Protein AF-A0A965VLR4-F1 (afdb_monomer)

Foldseek 3Di:
DDDDDDDDDDDPDDDDDDDDDDDDDDDDCDDPSQWKFFQALVPGTDDIDGLQQFAKKWFQDPPDALAQAGAIAGSCQHQNKWKWWLPAFCVVPVVPDAPVSCPPGRPPVRTQQFDLFDRRTHSQQSQFDPVDSQGRNQFGQDPVQRKTAGTTWMWIDGHDPDIKIKRFGIFDRDDSQQTWTWMWIAGNVRPDTDIDIGGCDDPPDHVSQPRIWGADNVVRDTDDRDDGLVRGFKMFHWGWDFDQDPNDTDTHIATWMFTRQQKWKFKDAQLDDDDPVPTDTGSGRQPRPRVCWDDPPDDDIDGGRMWIWMARNVVRDTDIDHDDDDPD

Mean predicted aligned error: 6.79 Å

Radius of gyration: 24.46 Å; Cα contacts (8 Å, |Δi|>4): 710; chains: 1; bounding box: 106×42×58 Å

Structure (mmCIF, N/CA/C/O backbone):
data_AF-A0A965VLR4-F1
#
_entry.id   AF-A0A965VLR4-F1
#
loop_
_atom_site.group_PDB
_atom_site.id
_atom_site.type_symbol
_atom_site.label_atom_id
_atom_site.label_alt_id
_atom_site.label_comp_id
_atom_site.label_asym_id
_atom_site.label_entity_id
_atom_site.label_seq_id
_atom_site.pdbx_PDB_ins_code
_atom_site.Cartn_x
_atom_site.Cartn_y
_atom_site.Cartn_z
_atom_site.occupancy
_atom_site.B_iso_or_equiv
_atom_site.auth_seq_id
_atom_site.auth_comp_id
_atom_site.auth_asym_id
_atom_site.auth_atom_id
_atom_site.pdbx_PDB_model_num
ATOM 1 N N . MET A 1 1 ? 81.748 -20.459 -23.896 1.00 38.41 1 MET A N 1
ATOM 2 C CA . MET A 1 1 ? 80.557 -19.625 -23.605 1.00 38.41 1 MET A CA 1
ATOM 3 C C . MET A 1 1 ? 79.511 -19.860 -24.693 1.00 38.41 1 MET A C 1
ATOM 5 O O . MET A 1 1 ? 79.745 -19.456 -25.822 1.00 38.41 1 MET A O 1
ATOM 9 N N . LYS A 1 2 ? 78.402 -20.560 -24.408 1.00 37.78 2 LYS A N 1
ATOM 10 C CA . LYS A 1 2 ? 77.289 -20.748 -25.363 1.00 37.78 2 LYS A CA 1
ATOM 11 C C . LYS A 1 2 ? 76.089 -19.930 -24.876 1.00 37.78 2 LYS A C 1
ATOM 13 O O . LYS A 1 2 ? 75.589 -20.178 -23.782 1.00 37.78 2 LYS A O 1
ATOM 18 N N . LYS A 1 3 ? 75.697 -18.911 -25.650 1.00 39.59 3 LYS A N 1
ATOM 19 C CA . LYS A 1 3 ? 74.584 -17.997 -25.346 1.00 39.59 3 LYS A CA 1
ATOM 20 C C . LYS A 1 3 ? 73.254 -18.751 -25.481 1.00 39.59 3 LYS A C 1
ATOM 22 O O . LYS A 1 3 ? 73.011 -19.372 -26.510 1.00 39.59 3 LYS A O 1
ATOM 27 N N . ARG A 1 4 ? 72.417 -18.708 -24.441 1.00 43.00 4 ARG A N 1
ATOM 28 C CA . ARG A 1 4 ? 71.034 -19.207 -24.467 1.00 43.00 4 ARG A CA 1
ATOM 29 C C . ARG A 1 4 ? 70.137 -18.106 -25.039 1.00 43.00 4 ARG A C 1
ATOM 31 O O . ARG A 1 4 ? 70.125 -17.011 -24.484 1.00 43.00 4 ARG A O 1
ATOM 38 N N . LEU A 1 5 ? 69.414 -18.381 -26.126 1.00 43.22 5 LEU A N 1
ATOM 39 C CA . LEU A 1 5 ? 68.279 -17.551 -26.537 1.00 43.22 5 LEU A CA 1
ATOM 40 C C . LEU A 1 5 ? 67.070 -17.930 -25.672 1.00 43.22 5 LEU A C 1
ATOM 42 O O . LEU A 1 5 ? 66.681 -19.094 -25.629 1.00 43.22 5 LEU A O 1
ATOM 46 N N . LEU A 1 6 ? 66.504 -16.944 -24.979 1.00 41.28 6 LEU A N 1
ATOM 47 C CA . LEU A 1 6 ? 65.202 -17.027 -24.322 1.00 41.28 6 LEU A CA 1
ATOM 48 C C . LEU A 1 6 ? 64.140 -16.556 -25.319 1.00 41.28 6 LEU A C 1
ATOM 50 O O . LEU A 1 6 ? 64.141 -15.395 -25.722 1.00 41.28 6 LEU A O 1
ATOM 54 N N . SER A 1 7 ? 63.247 -17.456 -25.718 1.00 48.38 7 SER A N 1
ATOM 55 C CA . SER A 1 7 ? 62.041 -17.128 -26.478 1.00 48.38 7 SER A CA 1
ATOM 56 C C . SER A 1 7 ? 60.946 -16.706 -25.498 1.00 48.38 7 SER A C 1
ATOM 58 O O . SER A 1 7 ? 60.530 -17.501 -24.658 1.00 48.38 7 SER A O 1
ATOM 60 N N . ILE A 1 8 ? 60.492 -15.455 -25.582 1.00 51.12 8 ILE A N 1
ATOM 61 C CA . ILE A 1 8 ? 59.330 -14.960 -24.833 1.00 51.12 8 ILE A CA 1
ATOM 62 C C . ILE A 1 8 ? 58.078 -15.366 -25.615 1.00 51.12 8 ILE A C 1
ATOM 64 O O . ILE A 1 8 ? 57.837 -14.862 -26.709 1.00 51.12 8 ILE A O 1
ATOM 68 N N . LEU A 1 9 ? 57.302 -16.298 -25.061 1.00 46.41 9 LEU A N 1
ATOM 69 C CA . LEU A 1 9 ? 55.973 -16.653 -25.548 1.00 46.41 9 LEU A CA 1
ATOM 70 C C . LEU A 1 9 ? 54.965 -15.680 -24.919 1.00 46.41 9 LEU A C 1
ATOM 72 O O . LEU A 1 9 ? 54.618 -15.805 -23.746 1.00 46.41 9 LEU A O 1
ATOM 76 N N . SER A 1 10 ? 54.535 -14.673 -25.674 1.00 53.66 10 SER A N 1
ATOM 77 C CA . SER A 1 10 ? 53.462 -13.761 -25.278 1.00 53.66 10 SER A CA 1
ATOM 78 C C . SER A 1 10 ? 52.116 -14.487 -25.345 1.00 53.66 10 SER A C 1
ATOM 80 O O . SER A 1 10 ? 51.582 -14.749 -26.421 1.00 53.66 10 SER A O 1
ATOM 82 N N . LEU A 1 11 ? 51.563 -14.829 -24.179 1.00 47.72 11 LEU A N 1
ATOM 83 C CA . LEU A 1 11 ? 50.225 -15.399 -24.048 1.00 47.72 11 LEU A CA 1
ATOM 84 C C . LEU A 1 11 ? 49.182 -14.280 -24.239 1.00 47.72 11 LEU A C 1
ATOM 86 O O . LEU A 1 11 ? 48.958 -13.465 -23.345 1.00 47.72 11 LEU A O 1
ATOM 90 N N . LEU A 1 12 ? 48.559 -14.221 -25.417 1.00 52.81 12 LEU A N 1
ATOM 91 C CA . LEU A 1 12 ? 47.376 -13.395 -25.672 1.00 52.81 12 LEU A CA 1
ATOM 92 C C . LEU A 1 12 ? 46.177 -14.017 -24.943 1.00 52.81 12 LEU A C 1
ATOM 94 O O . LEU A 1 12 ? 45.569 -14.970 -25.424 1.00 52.81 12 LEU A O 1
ATOM 98 N N . VAL A 1 13 ? 45.845 -13.488 -23.766 1.00 54.03 13 VAL A N 1
ATOM 99 C CA . VAL A 1 13 ? 44.588 -13.803 -23.077 1.00 54.03 13 VAL A CA 1
ATOM 100 C C . VAL A 1 13 ? 43.483 -12.984 -23.743 1.00 54.03 13 VAL A C 1
ATOM 102 O O . VAL A 1 13 ? 43.325 -11.796 -23.469 1.00 54.03 13 VAL A O 1
ATOM 105 N N . SER A 1 14 ? 42.729 -13.602 -24.650 1.00 48.19 14 SER A N 1
ATOM 106 C CA . SER A 1 14 ? 41.501 -13.022 -25.190 1.00 48.19 14 SER A CA 1
ATOM 107 C C . SER A 1 14 ? 40.444 -12.983 -24.086 1.00 48.19 14 SER A C 1
ATOM 109 O O . SER A 1 14 ? 39.935 -14.026 -23.673 1.00 48.19 14 SER A O 1
ATOM 111 N N . GLN A 1 15 ? 40.121 -11.792 -23.584 1.00 47.72 15 GLN A N 1
ATOM 112 C CA . GLN A 1 15 ? 38.964 -11.622 -22.712 1.00 47.72 15 GLN A CA 1
ATOM 113 C C . GLN A 1 15 ? 37.693 -11.790 -23.545 1.00 47.72 15 GLN A C 1
ATOM 115 O O . GLN A 1 15 ? 37.425 -10.999 -24.446 1.00 47.72 15 GLN A O 1
ATOM 120 N N . PHE A 1 16 ? 36.921 -12.835 -23.259 1.00 49.44 16 PHE A N 1
ATOM 121 C CA . PHE A 1 16 ? 35.578 -12.983 -23.803 1.00 49.44 16 PHE A CA 1
ATOM 122 C C . PHE A 1 16 ? 34.655 -12.009 -23.068 1.00 49.44 16 PHE A C 1
ATOM 124 O O . PHE A 1 16 ? 34.349 -12.197 -21.891 1.00 49.44 16 PHE A O 1
ATOM 131 N N . THR A 1 17 ? 34.217 -10.954 -23.749 1.00 45.69 17 THR A N 1
ATOM 132 C CA . THR A 1 17 ? 33.104 -10.124 -23.293 1.00 45.69 17 THR A CA 1
ATOM 133 C C . THR A 1 17 ? 31.803 -10.852 -23.626 1.00 45.69 17 THR A C 1
ATOM 135 O O . THR A 1 17 ? 31.395 -10.930 -24.783 1.00 45.69 17 THR A O 1
ATOM 138 N N . PHE A 1 18 ? 31.132 -11.416 -22.621 1.00 49.56 18 PHE A N 1
ATOM 139 C CA . PHE A 1 18 ? 29.746 -11.846 -22.797 1.00 49.56 18 PHE A CA 1
ATOM 140 C C . PHE A 1 18 ? 28.884 -10.592 -22.955 1.00 49.56 18 PHE A C 1
ATOM 142 O O . PHE A 1 18 ? 28.670 -9.854 -21.994 1.00 49.56 18 PHE A O 1
ATOM 149 N N . ALA A 1 19 ? 28.415 -10.322 -24.172 1.00 55.44 19 ALA A N 1
ATOM 150 C CA . ALA A 1 19 ? 27.357 -9.345 -24.374 1.00 55.44 19 ALA A CA 1
ATOM 151 C C . ALA A 1 19 ? 26.101 -9.854 -23.650 1.00 55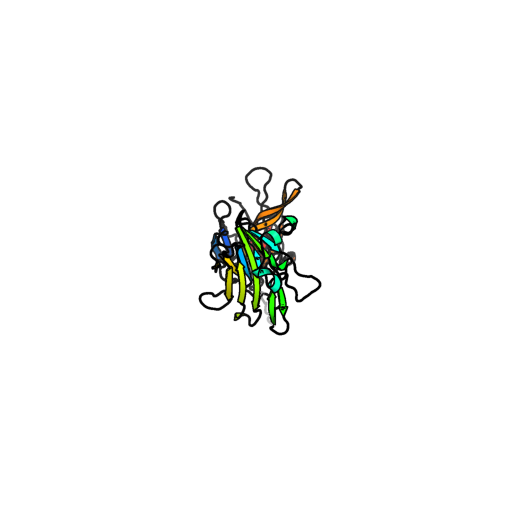.44 19 ALA A C 1
ATOM 153 O O . ALA A 1 19 ? 25.605 -10.941 -23.955 1.00 55.44 19 ALA A O 1
ATOM 154 N N . GLN A 1 20 ? 25.600 -9.099 -22.669 1.00 67.44 20 GLN A N 1
ATOM 155 C CA . GLN A 1 20 ? 24.301 -9.398 -22.068 1.00 67.44 20 GLN A CA 1
ATOM 156 C C . GLN A 1 20 ? 23.238 -9.298 -23.165 1.00 67.44 20 GLN A C 1
ATOM 158 O O . GLN A 1 20 ? 23.096 -8.265 -23.817 1.00 67.44 20 GLN A O 1
ATOM 163 N N . THR A 1 21 ? 22.546 -10.407 -23.414 1.00 81.38 21 THR A N 1
ATOM 164 C CA . THR A 1 21 ? 21.487 -10.478 -24.422 1.00 81.38 21 THR A CA 1
ATOM 165 C C . THR A 1 21 ? 20.174 -10.064 -23.773 1.00 81.38 21 THR A C 1
ATOM 167 O O . THR A 1 21 ? 19.852 -10.539 -22.685 1.00 81.38 21 THR A O 1
ATOM 170 N N . TRP A 1 22 ? 19.421 -9.184 -24.432 1.00 88.12 22 TRP A N 1
ATOM 171 C CA . TRP A 1 22 ? 18.079 -8.823 -23.987 1.00 88.12 22 TRP A CA 1
ATOM 172 C C . TRP A 1 22 ? 17.165 -10.048 -24.010 1.00 88.12 22 TRP A C 1
ATOM 174 O O . TRP A 1 22 ? 17.095 -10.761 -25.012 1.00 88.12 22 TRP A O 1
ATOM 184 N N . VAL A 1 23 ? 16.449 -10.267 -22.910 1.00 91.69 23 VAL A N 1
ATOM 185 C CA . VAL A 1 23 ? 15.390 -11.272 -22.818 1.00 91.69 23 VAL A CA 1
ATOM 186 C C . VAL A 1 23 ? 14.059 -10.544 -22.951 1.00 91.69 23 VAL A C 1
ATOM 188 O O . VAL A 1 23 ? 13.774 -9.625 -22.185 1.00 91.69 23 VAL A O 1
ATOM 191 N N . TYR A 1 24 ? 13.263 -10.928 -23.946 1.00 93.69 24 TYR A N 1
ATOM 192 C CA . TYR A 1 24 ? 11.918 -10.390 -24.122 1.00 93.69 24 TYR A CA 1
ATOM 193 C C . TYR A 1 24 ? 10.947 -11.084 -23.170 1.00 93.69 24 TYR A C 1
ATOM 195 O O . TYR A 1 24 ? 10.912 -12.311 -23.112 1.00 93.69 24 TYR A O 1
ATOM 203 N N . ASP A 1 25 ? 10.130 -10.290 -22.483 1.00 95.69 25 ASP A N 1
ATOM 204 C CA . ASP A 1 25 ? 9.051 -10.766 -21.620 1.00 95.69 25 ASP A CA 1
ATOM 205 C C . ASP A 1 25 ? 7.837 -9.822 -21.706 1.00 95.69 25 ASP A C 1
ATOM 207 O O . ASP A 1 25 ? 7.912 -8.730 -22.281 1.00 95.69 25 ASP A O 1
ATOM 211 N N . SER A 1 26 ? 6.700 -10.243 -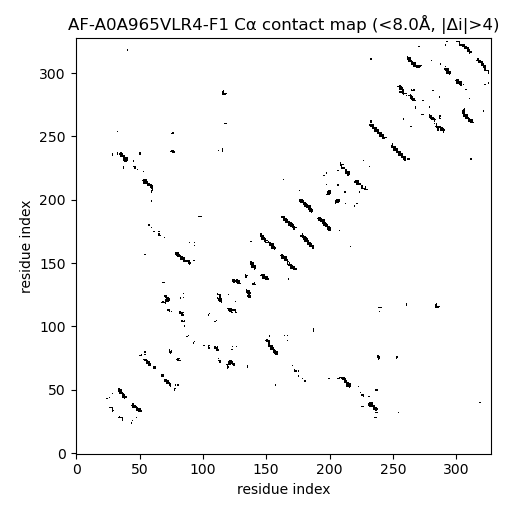21.154 1.00 95.25 26 SER A N 1
ATOM 212 C CA . SER A 1 26 ? 5.462 -9.473 -21.106 1.00 95.25 26 SER A CA 1
ATOM 213 C C . SER A 1 26 ? 4.752 -9.631 -19.764 1.00 95.25 26 SER A C 1
ATOM 215 O O . SER A 1 26 ? 4.640 -10.727 -19.221 1.00 95.25 26 SER A O 1
ATOM 217 N N . VAL A 1 27 ? 4.201 -8.529 -19.252 1.00 97.31 27 VAL A N 1
ATOM 218 C CA . VAL A 1 27 ? 3.406 -8.517 -18.020 1.00 97.31 27 VAL A CA 1
ATOM 219 C C . VAL A 1 27 ? 1.978 -8.103 -18.346 1.00 97.31 27 VAL A C 1
ATOM 221 O O . VAL A 1 27 ? 1.743 -7.013 -18.866 1.00 97.31 27 VAL A O 1
ATOM 224 N N . SER A 1 28 ? 1.011 -8.959 -18.011 1.00 96.94 28 SER A N 1
ATOM 225 C CA . SER A 1 28 ? -0.416 -8.673 -18.184 1.00 96.94 28 SER A CA 1
ATOM 226 C C . SER A 1 28 ? -1.093 -8.431 -16.838 1.00 96.94 28 SER A C 1
ATOM 228 O O . SER A 1 28 ? -1.166 -9.325 -15.998 1.00 96.94 28 SER A O 1
ATOM 230 N N . THR A 1 29 ? -1.637 -7.227 -16.649 1.00 97.00 29 THR A N 1
ATOM 231 C CA . THR A 1 29 ? -2.468 -6.873 -15.478 1.00 97.00 29 THR A CA 1
ATOM 232 C C . THR A 1 29 ? -3.956 -7.179 -15.705 1.00 97.00 29 THR A C 1
ATOM 234 O O . THR A 1 29 ? -4.784 -6.968 -14.817 1.00 97.00 29 THR A O 1
ATOM 237 N N . GLY A 1 30 ? -4.308 -7.744 -16.864 1.00 96.50 30 GLY A N 1
ATOM 238 C CA . GLY A 1 30 ? -5.685 -8.013 -17.274 1.00 96.50 30 GLY A CA 1
ATOM 239 C C . GLY A 1 30 ? -6.458 -6.754 -17.678 1.00 96.50 30 GLY A C 1
ATOM 240 O O . GLY A 1 30 ? -6.012 -5.626 -17.473 1.00 96.50 30 GLY A O 1
ATOM 241 N N . THR A 1 31 ? -7.645 -6.956 -18.251 1.00 93.19 31 THR A N 1
ATOM 242 C CA . THR A 1 31 ? -8.515 -5.876 -18.736 1.00 93.19 31 THR A CA 1
ATOM 243 C C . THR A 1 31 ? -8.761 -4.822 -17.659 1.00 93.19 31 THR A C 1
ATOM 245 O O . THR A 1 31 ? -9.073 -5.155 -16.515 1.00 93.19 31 THR A O 1
ATOM 248 N N . SER A 1 32 ? -8.625 -3.545 -18.030 1.00 91.62 32 SER A N 1
ATOM 249 C CA . SER A 1 32 ? -8.805 -2.402 -17.121 1.00 91.62 32 SER A CA 1
ATOM 250 C C . SER A 1 32 ? -7.880 -2.424 -15.894 1.00 91.62 32 SER A C 1
ATOM 252 O O . SER A 1 32 ? -8.209 -1.832 -14.860 1.00 91.62 32 SER A O 1
ATOM 254 N N . TYR A 1 33 ? -6.723 -3.087 -16.012 1.00 95.62 33 TYR A N 1
ATOM 255 C CA . TYR A 1 33 ? -5.738 -3.264 -14.944 1.00 95.62 33 TYR A CA 1
ATOM 256 C C . TYR A 1 33 ? -6.357 -3.923 -13.702 1.00 95.62 33 TYR A C 1
ATOM 258 O O . TYR A 1 33 ? -6.252 -3.396 -12.596 1.00 95.62 33 TYR A O 1
ATOM 266 N N . ALA A 1 34 ? -7.076 -5.036 -13.877 1.00 96.94 34 ALA A N 1
ATOM 267 C CA . ALA A 1 34 ? -7.818 -5.705 -12.801 1.00 96.94 34 ALA A CA 1
ATOM 268 C C . ALA A 1 34 ? -6.936 -6.450 -11.777 1.00 96.94 34 ALA A C 1
ATOM 270 O O . ALA A 1 34 ? -7.427 -6.876 -10.728 1.00 96.94 34 ALA A O 1
ATOM 271 N N . ASN A 1 35 ? -5.644 -6.626 -12.062 1.00 98.19 35 ASN A N 1
ATOM 272 C CA . ASN A 1 35 ? -4.734 -7.408 -11.235 1.00 98.19 35 ASN A CA 1
ATOM 273 C C . ASN A 1 35 ? -3.476 -6.635 -10.855 1.00 98.19 35 ASN A C 1
ATOM 275 O O . ASN A 1 35 ? -2.967 -5.820 -11.622 1.00 98.19 35 ASN A O 1
ATOM 279 N N . ASP A 1 36 ? -2.955 -6.982 -9.685 1.00 98.44 36 ASP A N 1
ATOM 280 C CA . ASP A 1 36 ? -1.588 -6.700 -9.282 1.00 98.44 36 ASP A CA 1
ATOM 281 C C . ASP A 1 36 ? -0.697 -7.858 -9.740 1.00 98.44 36 ASP A C 1
ATOM 283 O O . ASP A 1 36 ? -1.057 -9.029 -9.559 1.00 98.44 36 ASP A O 1
ATOM 287 N N . VAL A 1 37 ? 0.455 -7.539 -10.332 1.00 98.62 37 VAL A N 1
ATOM 288 C CA . VAL A 1 37 ? 1.433 -8.536 -10.786 1.00 98.62 37 VAL A CA 1
ATOM 289 C C . VAL A 1 37 ? 2.782 -8.276 -10.133 1.00 98.62 37 VAL A C 1
ATOM 291 O O . VAL A 1 37 ? 3.402 -7.236 -10.352 1.00 98.62 37 VAL A O 1
ATOM 294 N N . TYR A 1 38 ? 3.232 -9.238 -9.337 1.00 98.69 38 TYR A N 1
ATOM 295 C CA . TYR A 1 38 ? 4.558 -9.261 -8.734 1.00 98.69 38 TYR A CA 1
ATOM 296 C C . TYR A 1 38 ? 5.542 -9.866 -9.734 1.00 98.69 38 TYR A C 1
ATOM 298 O O . TYR A 1 38 ? 5.275 -10.926 -10.303 1.00 98.69 38 TYR A O 1
ATOM 306 N N . TYR A 1 39 ? 6.665 -9.192 -9.948 1.00 98.44 39 TYR A N 1
ATOM 307 C CA . TYR A 1 39 ? 7.653 -9.532 -10.963 1.00 98.44 39 TYR A CA 1
ATOM 308 C C . TYR A 1 39 ? 9.050 -9.597 -10.347 1.00 98.44 39 TYR A C 1
ATOM 310 O O . TYR A 1 39 ? 9.436 -8.722 -9.570 1.00 98.44 39 TYR A O 1
ATOM 318 N N . SER A 1 40 ? 9.809 -10.630 -10.694 1.00 97.31 40 SER A N 1
ATOM 319 C CA . SER A 1 40 ? 11.216 -10.813 -10.345 1.00 97.31 40 SER A CA 1
ATOM 320 C C . SER A 1 40 ? 12.071 -10.593 -11.584 1.00 97.31 40 SER A C 1
ATOM 322 O O . SER A 1 40 ? 11.766 -11.138 -12.642 1.00 97.31 40 SER A O 1
ATOM 324 N N . MET A 1 41 ? 13.168 -9.850 -11.447 1.00 95.44 41 MET A N 1
ATOM 325 C CA . MET A 1 41 ? 14.095 -9.636 -12.564 1.00 95.44 41 MET A CA 1
ATOM 326 C C . MET A 1 41 ? 14.752 -10.938 -13.040 1.00 95.44 41 MET A C 1
ATOM 328 O O . MET A 1 41 ? 15.112 -11.037 -14.209 1.00 95.44 41 MET A O 1
ATOM 332 N N . ASP A 1 42 ? 14.840 -11.941 -12.163 1.00 93.25 42 ASP A N 1
ATOM 333 C CA . ASP A 1 42 ? 15.434 -13.243 -12.469 1.00 93.25 42 ASP A CA 1
ATOM 334 C C . ASP A 1 42 ? 14.405 -14.269 -12.982 1.00 93.25 42 ASP A C 1
ATOM 336 O O . ASP A 1 42 ? 14.758 -15.163 -13.747 1.00 93.25 42 ASP A O 1
ATOM 340 N N . ASN A 1 43 ? 13.138 -14.171 -12.551 1.00 94.81 43 ASN A N 1
ATOM 341 C CA . ASN A 1 43 ? 12.134 -15.233 -12.748 1.00 94.81 43 ASN A CA 1
ATOM 342 C C . ASN A 1 43 ? 10.865 -14.792 -13.501 1.00 94.81 43 ASN A C 1
ATOM 344 O O . ASN A 1 43 ? 9.944 -15.595 -13.651 1.00 94.81 43 ASN A O 1
ATOM 348 N N . GLY A 1 44 ? 10.776 -13.536 -13.941 1.00 96.56 44 GLY A N 1
ATOM 349 C CA . GLY A 1 44 ? 9.574 -12.998 -14.577 1.00 96.56 44 GLY A CA 1
ATOM 350 C C . GLY A 1 44 ? 8.417 -12.798 -13.588 1.00 96.56 44 GLY A C 1
ATOM 351 O O . GLY A 1 44 ? 8.623 -12.516 -12.404 1.00 96.56 44 GLY A O 1
ATOM 352 N N . ALA A 1 45 ? 7.173 -12.934 -14.053 1.00 97.62 45 ALA A N 1
ATOM 353 C CA . ALA A 1 45 ? 5.986 -12.798 -13.205 1.00 97.62 45 ALA A CA 1
ATOM 354 C C . ALA A 1 45 ? 5.884 -13.940 -12.170 1.00 97.62 45 ALA A C 1
ATOM 356 O O . ALA A 1 45 ? 5.725 -15.105 -12.525 1.00 97.62 45 ALA A O 1
ATOM 357 N N . THR A 1 46 ? 5.920 -13.607 -10.877 1.00 97.50 46 THR A N 1
ATOM 358 C CA . THR A 1 46 ? 5.930 -14.595 -9.782 1.00 97.50 46 THR A CA 1
ATOM 359 C C . THR A 1 46 ? 4.574 -14.792 -9.116 1.00 97.50 46 THR A C 1
ATOM 361 O O . THR A 1 46 ? 4.306 -15.866 -8.574 1.00 97.50 46 THR A O 1
ATOM 364 N N . LYS A 1 47 ? 3.693 -13.785 -9.153 1.00 98.00 47 LYS A N 1
ATOM 365 C CA . LYS A 1 47 ? 2.308 -13.901 -8.673 1.00 98.00 47 LYS A CA 1
ATOM 366 C C . LYS A 1 47 ? 1.410 -12.853 -9.324 1.00 98.00 47 LYS A C 1
ATOM 368 O O . LYS A 1 47 ? 1.763 -11.679 -9.363 1.00 98.00 47 LYS A O 1
ATOM 373 N N . THR A 1 48 ? 0.213 -13.267 -9.726 1.00 98.25 48 THR A N 1
ATOM 374 C CA . THR A 1 48 ? -0.867 -12.381 -10.180 1.00 98.25 48 THR A CA 1
ATOM 375 C C . THR A 1 48 ? -2.062 -12.535 -9.250 1.00 98.25 48 THR A C 1
ATOM 377 O O . THR A 1 48 ? -2.451 -13.653 -8.914 1.00 98.25 48 THR A O 1
ATOM 380 N N . VAL A 1 49 ? -2.648 -11.422 -8.811 1.00 97.94 49 VAL A N 1
ATOM 381 C CA . VAL A 1 49 ? -3.795 -11.427 -7.895 1.00 97.94 49 VAL A CA 1
ATOM 382 C C . VAL A 1 49 ? -4.722 -10.248 -8.178 1.00 97.94 49 VAL A C 1
ATOM 384 O O . VAL A 1 49 ? -4.258 -9.145 -8.451 1.00 97.94 49 VAL A O 1
ATOM 387 N N . ALA A 1 50 ? -6.037 -10.458 -8.083 1.00 97.75 50 ALA A N 1
ATOM 388 C CA . ALA A 1 50 ? -7.027 -9.398 -8.281 1.00 97.75 50 ALA A CA 1
ATOM 389 C C . ALA A 1 50 ? -6.765 -8.213 -7.341 1.00 97.75 50 ALA A C 1
ATOM 391 O O . ALA A 1 50 ? -6.647 -8.405 -6.131 1.00 97.75 50 ALA A O 1
ATOM 392 N N . ASN A 1 51 ? -6.701 -6.985 -7.853 1.00 96.88 51 ASN A N 1
ATOM 393 C CA . ASN A 1 51 ? -6.325 -5.810 -7.054 1.00 96.88 51 ASN A CA 1
ATOM 394 C C . ASN A 1 51 ? -7.480 -5.198 -6.246 1.00 96.88 51 ASN A C 1
ATOM 396 O O . ASN A 1 51 ? -7.260 -4.321 -5.414 1.00 96.88 51 ASN A O 1
ATOM 400 N N . ASN A 1 52 ? -8.705 -5.689 -6.438 1.00 96.56 52 ASN A N 1
ATOM 401 C CA . ASN A 1 52 ? -9.929 -5.181 -5.812 1.00 96.56 52 ASN A CA 1
ATOM 402 C C . ASN A 1 52 ? -10.389 -5.971 -4.576 1.00 96.56 52 ASN A C 1
ATOM 404 O O . ASN A 1 52 ? -11.431 -5.657 -4.005 1.00 96.56 52 ASN A O 1
ATOM 408 N N . ASN A 1 53 ? -9.648 -7.000 -4.155 1.00 96.50 53 ASN A N 1
ATOM 409 C CA . ASN A 1 53 ? -10.068 -7.869 -3.052 1.00 96.50 53 ASN A CA 1
ATOM 410 C C . ASN A 1 53 ? -9.613 -7.380 -1.657 1.00 96.50 53 ASN A C 1
ATOM 412 O O . ASN A 1 53 ? -9.86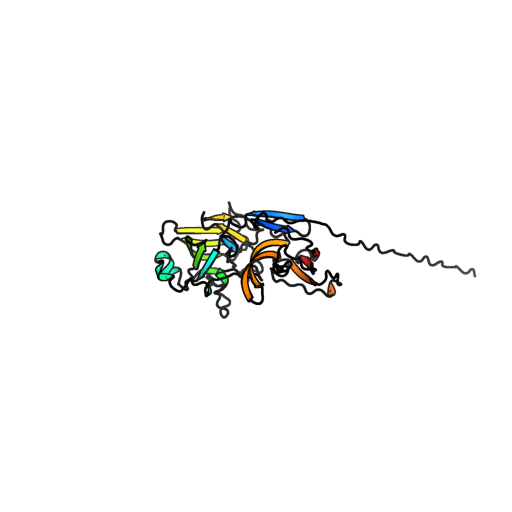4 -8.067 -0.670 1.00 96.50 53 ASN A O 1
ATOM 416 N N . TRP A 1 54 ? -8.981 -6.204 -1.556 1.00 97.75 54 TRP A N 1
ATOM 417 C CA . TRP A 1 54 ? -8.476 -5.615 -0.310 1.00 97.75 54 TRP A CA 1
ATOM 418 C C . TRP A 1 54 ? -8.757 -4.113 -0.239 1.00 97.75 54 TRP A C 1
ATOM 420 O O . TRP A 1 54 ? -8.911 -3.449 -1.266 1.00 97.75 54 TRP A O 1
ATOM 430 N N . HIS A 1 55 ? -8.782 -3.574 0.982 1.00 98.31 55 HIS A N 1
ATOM 431 C CA . HIS A 1 55 ? -9.037 -2.150 1.225 1.00 98.31 55 HIS A CA 1
ATOM 432 C C . HIS A 1 55 ? -7.933 -1.482 2.040 1.00 98.31 55 HIS A C 1
ATOM 434 O O . HIS A 1 55 ? -7.535 -0.364 1.720 1.00 98.31 55 HIS A O 1
ATOM 440 N N . ILE A 1 56 ? -7.436 -2.163 3.075 1.00 98.38 56 ILE A N 1
ATOM 441 C CA . ILE A 1 56 ? -6.340 -1.686 3.923 1.00 98.38 56 ILE A CA 1
ATOM 442 C C . ILE A 1 56 ? -5.302 -2.792 4.108 1.00 98.38 56 ILE A C 1
ATOM 444 O O . ILE A 1 56 ? -5.655 -3.972 4.068 1.00 98.38 56 ILE A O 1
ATOM 448 N N . ALA A 1 57 ? -4.036 -2.429 4.292 1.00 98.19 57 ALA A N 1
ATOM 449 C CA . ALA A 1 57 ? -2.953 -3.384 4.515 1.00 98.19 57 ALA A CA 1
ATOM 450 C C . ALA A 1 57 ? -2.048 -2.926 5.656 1.00 98.19 57 ALA A C 1
ATOM 452 O O . ALA A 1 57 ? -1.742 -1.743 5.770 1.00 98.19 57 ALA A O 1
ATOM 453 N N . PHE A 1 58 ? -1.623 -3.867 6.488 1.00 97.44 58 PHE A N 1
ATOM 454 C CA . PHE A 1 58 ? -0.856 -3.640 7.704 1.00 97.44 58 PHE A CA 1
ATOM 455 C C . PHE A 1 58 ? 0.552 -4.176 7.530 1.00 97.44 58 PHE A C 1
ATOM 457 O O . PHE A 1 58 ? 0.732 -5.327 7.127 1.00 97.44 58 PHE A O 1
ATOM 464 N N . GLN A 1 59 ? 1.544 -3.344 7.824 1.00 94.56 59 GLN A N 1
ATOM 465 C CA . GLN A 1 59 ? 2.941 -3.727 7.706 1.00 94.56 59 GLN A CA 1
ATOM 466 C C . GLN A 1 59 ? 3.255 -4.907 8.628 1.00 94.56 59 GLN A C 1
ATOM 468 O O . GLN A 1 59 ? 2.983 -4.882 9.828 1.00 94.56 59 GLN A O 1
ATOM 473 N N . MET A 1 60 ? 3.839 -5.945 8.043 1.00 93.00 60 MET A N 1
ATOM 474 C CA . MET A 1 60 ? 4.289 -7.142 8.739 1.00 93.00 60 MET A CA 1
ATOM 475 C C . MET A 1 60 ? 5.801 -7.188 8.822 1.00 93.00 60 MET A C 1
ATOM 477 O O . MET A 1 60 ? 6.318 -7.653 9.832 1.00 93.00 60 MET A O 1
ATOM 481 N N . ALA A 1 61 ? 6.517 -6.728 7.794 1.00 83.88 61 ALA A N 1
ATOM 482 C CA . ALA A 1 61 ? 7.972 -6.727 7.803 1.00 83.88 61 ALA A CA 1
ATOM 483 C C . ALA A 1 61 ? 8.519 -5.580 8.676 1.00 83.88 61 ALA A C 1
ATOM 485 O O . ALA A 1 61 ? 8.320 -4.410 8.331 1.00 83.88 61 ALA A O 1
ATOM 486 N N . PRO A 1 62 ? 9.275 -5.885 9.748 1.00 67.81 62 PRO A N 1
ATOM 487 C CA . PRO A 1 62 ? 10.016 -4.880 10.495 1.00 67.81 62 PRO A CA 1
ATOM 488 C C . PRO A 1 62 ? 11.231 -4.464 9.662 1.00 67.81 62 PRO A C 1
ATOM 490 O O . PRO A 1 62 ? 12.339 -4.965 9.838 1.00 67.81 62 PRO A O 1
ATOM 493 N N . GLN A 1 63 ? 11.033 -3.609 8.665 1.00 57.31 63 GLN A N 1
ATOM 494 C CA . GLN A 1 63 ? 12.157 -3.021 7.950 1.00 57.31 63 GLN A CA 1
ATOM 495 C C . GLN A 1 63 ? 12.736 -1.923 8.830 1.00 57.31 63 GLN A C 1
ATOM 497 O O . GLN A 1 63 ? 12.138 -0.867 8.931 1.00 57.31 63 GLN A O 1
ATOM 502 N N . PHE A 1 64 ? 13.893 -2.184 9.448 1.00 51.31 64 PHE A N 1
ATOM 503 C CA . PHE A 1 64 ? 14.650 -1.299 10.355 1.00 51.31 64 PHE A CA 1
ATOM 504 C C . PHE A 1 64 ? 14.132 -1.232 11.804 1.00 51.31 64 PHE A C 1
ATOM 506 O O . PHE A 1 64 ? 13.711 -0.189 12.296 1.00 51.31 64 PHE A O 1
ATOM 513 N N . GLY A 1 65 ? 14.235 -2.358 12.517 1.00 42.38 65 GLY A N 1
ATOM 514 C CA . GLY A 1 65 ? 14.029 -2.412 13.966 1.00 42.38 65 GLY A CA 1
ATOM 515 C C . GLY A 1 65 ? 12.589 -2.111 14.410 1.00 42.38 65 GLY A C 1
ATOM 516 O O . GLY A 1 65 ? 11.715 -1.848 13.587 1.00 42.38 65 GLY A O 1
ATOM 517 N N . PRO A 1 66 ? 12.311 -2.149 15.720 1.00 37.78 66 PRO A N 1
ATOM 518 C CA . PRO A 1 66 ? 10.977 -1.892 16.269 1.00 37.78 66 PRO A CA 1
ATOM 519 C C . PRO A 1 66 ? 10.518 -0.416 16.166 1.00 37.78 66 PRO A C 1
ATOM 521 O O . PRO A 1 66 ? 9.589 -0.022 16.865 1.00 37.78 66 PRO A O 1
ATOM 524 N N . SER A 1 67 ? 11.156 0.426 15.333 1.00 46.47 67 SER A N 1
ATOM 525 C CA . SER A 1 67 ? 11.032 1.895 15.428 1.00 46.47 67 SER A CA 1
ATOM 526 C C . SER A 1 67 ? 11.025 2.693 14.115 1.00 46.47 67 SER A C 1
ATOM 528 O O . SER A 1 67 ? 11.002 3.919 14.177 1.00 46.47 67 SER A O 1
ATOM 530 N N . SER A 1 68 ? 11.072 2.090 12.927 1.00 62.50 68 SER A N 1
ATOM 531 C CA . SER A 1 68 ? 11.168 2.895 11.691 1.00 62.50 68 SER A CA 1
ATOM 532 C C . SER A 1 68 ? 9.815 3.229 11.056 1.00 62.50 68 SER A C 1
ATOM 534 O O . SER A 1 68 ? 9.660 4.302 10.474 1.00 62.50 68 SER A O 1
ATOM 536 N N . SER A 1 69 ? 8.836 2.321 11.135 1.00 77.94 69 SER A N 1
ATOM 537 C CA . SER A 1 69 ? 7.498 2.504 10.569 1.00 77.94 69 SER A CA 1
ATOM 538 C C . SER A 1 69 ? 6.511 1.451 11.074 1.00 77.94 69 SER A C 1
ATOM 540 O O . SER A 1 69 ? 6.859 0.296 11.300 1.00 77.94 69 SER A O 1
ATOM 542 N N . ALA A 1 70 ? 5.265 1.880 11.249 1.00 90.56 70 ALA A N 1
ATOM 543 C CA . ALA A 1 70 ? 4.109 1.028 11.498 1.00 90.56 70 ALA A CA 1
ATOM 544 C C . ALA A 1 70 ? 3.054 1.425 10.457 1.00 90.56 70 ALA A C 1
ATOM 546 O O . ALA A 1 70 ? 2.090 2.144 10.751 1.00 90.56 70 ALA A O 1
ATOM 547 N N . SER A 1 71 ? 3.345 1.081 9.200 1.00 94.12 71 SER A N 1
ATOM 548 C CA . SER A 1 71 ? 2.627 1.571 8.027 1.00 94.12 71 SER A CA 1
ATOM 549 C C . SER A 1 71 ? 1.283 0.871 7.843 1.00 94.12 71 SER A C 1
ATOM 551 O O . SER A 1 71 ? 1.188 -0.354 7.963 1.00 94.12 71 SER A O 1
ATOM 553 N N . ILE A 1 72 ? 0.246 1.653 7.524 1.00 97.69 72 ILE A N 1
ATOM 554 C CA . ILE A 1 72 ? -1.074 1.130 7.147 1.00 97.69 72 ILE A CA 1
ATOM 555 C C . ILE A 1 72 ? -1.486 1.725 5.804 1.00 97.69 72 ILE A C 1
ATOM 557 O O . ILE A 1 72 ? -1.868 2.898 5.704 1.00 97.69 72 ILE A O 1
ATOM 561 N N . LEU A 1 73 ? -1.397 0.905 4.763 1.00 97.31 73 LEU A N 1
ATOM 562 C CA . LEU A 1 73 ? -1.744 1.283 3.399 1.00 97.31 73 LEU A CA 1
ATOM 563 C C . LEU A 1 73 ? -3.258 1.245 3.200 1.00 97.31 73 LEU A C 1
ATOM 565 O O . LEU A 1 73 ? -3.965 0.479 3.856 1.00 97.31 73 LEU A O 1
ATOM 569 N N . ALA A 1 74 ? -3.738 2.031 2.242 1.00 97.94 74 ALA A N 1
ATOM 570 C CA . ALA A 1 74 ? -5.104 1.961 1.751 1.00 97.94 74 ALA A CA 1
ATOM 571 C C . ALA A 1 74 ? -5.104 1.860 0.226 1.00 97.94 74 ALA A C 1
ATOM 573 O O . ALA A 1 74 ? -4.282 2.477 -0.456 1.00 97.94 74 ALA A O 1
ATOM 574 N N . ASN A 1 75 ? -6.036 1.078 -0.305 1.00 97.06 75 ASN A N 1
ATOM 575 C CA . ASN A 1 75 ? -6.159 0.811 -1.730 1.00 97.06 75 ASN A CA 1
ATOM 576 C C . ASN A 1 75 ? -6.860 1.971 -2.457 1.00 97.06 75 ASN A C 1
ATOM 578 O O . ASN A 1 75 ? -7.976 1.834 -2.937 1.00 97.06 75 ASN A O 1
ATOM 582 N N . HIS A 1 76 ? -6.252 3.156 -2.484 1.00 95.62 76 HIS A N 1
ATOM 583 C CA . HIS A 1 76 ? -6.933 4.370 -2.952 1.00 95.62 76 HIS A CA 1
ATOM 584 C C . HIS A 1 76 ? -7.396 4.310 -4.415 1.00 95.62 76 HIS A C 1
ATOM 586 O O . HIS A 1 76 ? -8.429 4.882 -4.765 1.00 95.62 76 HIS A O 1
ATOM 592 N N . ALA A 1 77 ? -6.620 3.648 -5.277 1.00 94.38 77 ALA A N 1
ATOM 593 C CA . ALA A 1 77 ? -6.855 3.643 -6.720 1.00 94.38 77 ALA A CA 1
ATOM 594 C C . ALA A 1 77 ? -7.889 2.606 -7.182 1.00 94.38 77 ALA A C 1
ATOM 596 O O . ALA A 1 77 ? -8.387 2.701 -8.306 1.00 94.38 77 ALA A O 1
ATOM 597 N N . VAL A 1 78 ? -8.218 1.634 -6.329 1.00 90.69 78 VAL A N 1
ATOM 598 C CA . VAL A 1 78 ? -9.155 0.547 -6.620 1.00 90.69 78 VAL A CA 1
ATOM 599 C C . VAL A 1 78 ? -10.300 0.617 -5.603 1.00 90.69 78 VAL A C 1
ATOM 601 O O . VAL A 1 78 ? -10.083 0.897 -4.434 1.00 90.69 78 VAL A O 1
ATOM 604 N N . ASN A 1 79 ? -11.550 0.423 -6.029 1.00 85.62 79 ASN A N 1
ATOM 605 C CA . ASN A 1 79 ? -12.757 0.543 -5.182 1.00 85.62 79 ASN A CA 1
ATOM 606 C C . ASN A 1 79 ? -13.009 1.926 -4.535 1.00 85.62 79 ASN A C 1
ATOM 608 O O . ASN A 1 79 ? -13.893 2.043 -3.684 1.00 85.62 79 ASN A O 1
ATOM 612 N N . ASN A 1 80 ? -12.280 2.973 -4.943 1.00 91.25 80 ASN A N 1
ATOM 613 C CA . ASN A 1 80 ? -12.410 4.329 -4.396 1.00 91.25 80 ASN A CA 1
ATOM 614 C C . ASN A 1 80 ? -12.293 4.353 -2.858 1.00 91.25 80 ASN A C 1
ATOM 616 O O . ASN A 1 80 ? -13.159 4.892 -2.167 1.00 91.25 80 ASN A O 1
ATOM 620 N N . VAL A 1 81 ? -11.255 3.709 -2.310 1.00 97.06 81 VAL A N 1
ATOM 621 C CA . VAL A 1 81 ? -11.020 3.716 -0.861 1.00 97.06 81 VAL A CA 1
ATOM 622 C C . VAL A 1 81 ? -10.502 5.087 -0.428 1.00 97.06 81 VAL A C 1
ATOM 624 O O . VAL A 1 81 ? -9.431 5.524 -0.850 1.00 97.06 81 VAL A O 1
ATOM 627 N N . GLN A 1 82 ? -11.233 5.750 0.463 1.00 97.38 82 GLN A N 1
ATOM 628 C CA . GLN A 1 82 ? -10.849 7.045 1.025 1.00 97.38 82 GLN A CA 1
ATOM 629 C C . GLN A 1 82 ? -10.707 6.937 2.538 1.00 97.38 82 GLN A C 1
ATOM 631 O O . GLN A 1 82 ? -11.575 6.377 3.208 1.00 97.38 82 GLN A O 1
ATOM 636 N N . VAL A 1 83 ? -9.627 7.492 3.084 1.00 98.19 83 VAL A N 1
ATOM 637 C CA . VAL A 1 83 ? -9.325 7.448 4.519 1.00 98.19 83 VAL A CA 1
ATOM 638 C C . VAL A 1 83 ? -9.345 8.863 5.072 1.00 98.19 83 VAL A C 1
ATOM 640 O O . VAL A 1 83 ? -8.717 9.756 4.516 1.00 98.19 83 VAL A O 1
ATOM 643 N N . PHE A 1 84 ? -10.037 9.063 6.188 1.00 98.06 84 PHE A N 1
ATOM 644 C CA . PHE A 1 84 ? -10.107 10.345 6.884 1.00 98.06 84 PHE A CA 1
ATOM 645 C C . PHE A 1 84 ? -9.816 10.140 8.365 1.00 98.06 84 PHE A C 1
ATOM 647 O O . PHE A 1 84 ? -10.339 9.203 8.969 1.00 98.06 84 PHE A O 1
ATOM 654 N N . SER A 1 85 ? -9.036 11.032 8.972 1.00 97.06 85 SER A N 1
ATOM 655 C CA . SER A 1 85 ? -9.003 11.141 10.432 1.00 97.06 85 SER A CA 1
ATOM 656 C C . SER A 1 85 ? -10.164 12.001 10.889 1.00 97.06 85 SER A C 1
ATOM 658 O O . SER A 1 85 ? -10.444 13.055 10.315 1.00 97.06 85 SER A O 1
ATOM 660 N N . LEU A 1 86 ? -10.830 11.567 11.953 1.00 96.75 86 LEU A N 1
ATOM 661 C CA . LEU A 1 86 ? -11.870 12.363 12.587 1.00 96.75 86 LEU A CA 1
ATOM 662 C C . LEU A 1 86 ? -11.306 13.309 13.652 1.00 96.75 86 LEU A C 1
ATOM 664 O O . LEU A 1 86 ? -12.058 14.126 14.175 1.00 96.75 86 LEU A O 1
ATOM 668 N N . ASN A 1 87 ? -10.005 13.226 13.963 1.00 93.25 87 ASN A N 1
ATOM 669 C CA . ASN A 1 87 ? -9.352 13.992 15.032 1.00 93.25 87 ASN A CA 1
ATOM 670 C C . ASN A 1 87 ? -10.124 13.890 16.359 1.00 93.25 87 ASN A C 1
ATOM 672 O O . ASN A 1 87 ? -10.340 14.875 17.063 1.00 93.25 87 ASN A O 1
ATOM 676 N N . LEU A 1 88 ? -10.591 12.678 16.663 1.00 95.06 88 LEU A N 1
ATOM 677 C CA . LEU A 1 88 ? -11.314 12.338 17.882 1.00 95.06 88 LEU 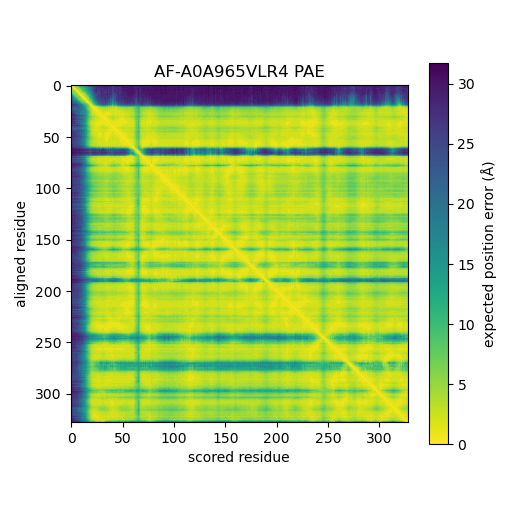A CA 1
ATOM 678 C C . LEU A 1 88 ? -10.557 11.245 18.625 1.00 95.06 88 LEU A C 1
ATOM 680 O O . LEU A 1 88 ? -10.070 10.298 18.005 1.00 95.06 88 LEU A O 1
ATOM 684 N N . SER A 1 89 ? -10.542 11.354 19.954 1.00 95.06 89 SER A N 1
ATOM 685 C CA . SER A 1 89 ? -10.013 10.313 20.831 1.00 95.06 89 SER A CA 1
ATOM 686 C C . SER A 1 89 ? -10.806 9.018 20.657 1.00 95.06 89 SER A C 1
ATOM 688 O O . SER A 1 89 ? -12.019 8.980 20.886 1.00 95.06 89 SER A O 1
ATOM 690 N N . ALA A 1 90 ? -10.117 7.945 20.279 1.00 94.75 90 ALA A N 1
ATOM 691 C CA . ALA A 1 90 ? -10.742 6.651 20.057 1.00 94.75 90 ALA A CA 1
ATOM 692 C C . ALA A 1 90 ? -11.335 6.048 21.328 1.00 94.75 90 ALA A C 1
ATOM 694 O O . ALA A 1 90 ? -12.482 5.597 21.316 1.00 94.75 90 ALA A O 1
ATOM 695 N N . THR A 1 91 ? -10.609 6.127 22.441 1.00 94.56 91 THR A N 1
ATOM 696 C CA . THR A 1 91 ? -11.076 5.642 23.744 1.00 94.56 91 THR A CA 1
ATOM 697 C C . THR A 1 91 ? -12.318 6.388 24.229 1.00 94.56 91 THR A C 1
ATOM 699 O O . THR A 1 91 ? -13.213 5.763 24.791 1.00 94.56 91 THR A O 1
ATOM 702 N N . ALA A 1 92 ? -12.418 7.696 23.968 1.00 96.00 92 ALA A N 1
ATOM 703 C CA . ALA A 1 92 ? -13.553 8.505 24.407 1.00 96.00 92 ALA A CA 1
ATOM 704 C C . ALA A 1 92 ? -14.780 8.418 23.483 1.00 96.00 92 ALA A C 1
ATOM 706 O O . ALA A 1 92 ? -15.910 8.550 23.952 1.00 96.00 92 ALA A O 1
ATOM 707 N N . LYS A 1 93 ? -14.581 8.252 22.166 1.00 96.12 93 LYS A N 1
ATOM 708 C CA . LYS A 1 93 ? -15.651 8.460 21.173 1.00 96.12 93 LYS A CA 1
ATOM 709 C C . LYS A 1 93 ? -16.029 7.248 20.332 1.00 96.12 93 LYS A C 1
ATOM 711 O O . LYS A 1 93 ? -17.116 7.266 19.773 1.00 96.12 93 LYS A O 1
ATOM 716 N N . PHE A 1 94 ? -15.221 6.190 20.220 1.00 95.81 94 PHE A N 1
ATOM 717 C CA . PHE A 1 94 ? -15.482 5.136 19.221 1.00 95.81 94 PHE A CA 1
ATOM 718 C C . PHE A 1 94 ? -16.853 4.455 19.384 1.00 95.81 94 PHE A C 1
ATOM 720 O O . PHE A 1 94 ? -17.575 4.249 18.400 1.00 95.81 94 PHE A O 1
ATOM 727 N N . ALA A 1 95 ? -17.226 4.150 20.633 1.00 93.00 95 ALA A N 1
ATOM 728 C CA . ALA A 1 95 ? -18.479 3.474 20.971 1.00 93.00 95 ALA A CA 1
ATOM 729 C C . ALA A 1 95 ? -19.724 4.346 20.731 1.00 93.00 95 ALA A C 1
ATOM 731 O O . ALA A 1 95 ? -20.783 3.819 20.410 1.00 93.00 95 ALA A O 1
ATOM 732 N N . THR A 1 96 ? -19.594 5.668 20.853 1.00 93.56 96 THR A N 1
ATOM 733 C CA . THR A 1 96 ? -20.706 6.627 20.753 1.00 93.56 96 THR A CA 1
ATOM 734 C C . THR A 1 96 ? -20.659 7.472 19.479 1.00 93.56 96 THR A C 1
ATOM 736 O O . THR A 1 96 ? -21.498 8.350 19.303 1.00 93.56 96 THR A O 1
ATOM 739 N N . LEU A 1 97 ? -19.698 7.219 18.582 1.00 94.62 97 LEU A N 1
ATOM 740 C CA . LEU A 1 97 ? -19.529 7.965 17.340 1.00 94.62 97 LEU A CA 1
ATOM 741 C C . LEU A 1 97 ? -20.728 7.775 16.406 1.00 94.62 97 LEU A C 1
ATOM 743 O O . LEU A 1 97 ? -21.061 6.649 16.019 1.00 94.62 97 LEU A O 1
ATOM 747 N N . THR A 1 98 ? -21.281 8.898 15.964 1.00 93.44 98 THR A N 1
ATOM 748 C CA . THR A 1 98 ? -22.416 9.009 15.046 1.00 93.44 98 THR A CA 1
ATOM 749 C C . THR A 1 98 ? -22.003 9.629 13.708 1.00 93.44 98 THR A C 1
ATOM 751 O O . THR A 1 98 ? -20.918 10.196 13.570 1.00 93.44 98 THR A O 1
ATOM 754 N N . ALA A 1 99 ? -22.885 9.569 12.706 1.00 91.56 99 ALA A N 1
ATOM 755 C CA . ALA A 1 99 ? -22.640 10.213 11.414 1.00 91.56 99 ALA A CA 1
ATOM 756 C C . ALA A 1 99 ? -22.471 11.742 11.542 1.00 91.56 99 ALA A C 1
ATOM 758 O O . ALA A 1 99 ? -21.632 12.321 10.849 1.00 91.56 99 ALA A O 1
ATOM 759 N N . SER A 1 100 ? -23.191 12.391 12.467 1.00 93.50 100 SER A N 1
ATOM 760 C CA . SER A 1 100 ? -23.067 13.834 12.726 1.00 93.50 100 SER A CA 1
ATOM 761 C C . SER A 1 100 ? -21.669 14.247 13.183 1.00 93.50 100 SER A C 1
ATOM 763 O O . SER A 1 100 ? -21.208 15.330 12.826 1.00 93.50 100 SER A O 1
ATOM 765 N N . ASP A 1 101 ? -20.940 13.375 13.886 1.00 94.94 101 ASP A N 1
ATOM 766 C CA . ASP A 1 101 ? -19.569 13.666 14.322 1.00 94.94 101 ASP A CA 1
ATOM 767 C C . ASP A 1 101 ? -18.586 13.801 13.137 1.00 94.94 101 ASP A C 1
ATOM 769 O O . ASP A 1 101 ? -17.502 14.375 13.288 1.00 94.94 101 ASP A O 1
ATOM 773 N N . THR A 1 102 ? -18.956 13.312 11.945 1.00 94.69 102 THR A N 1
ATOM 774 C CA . THR A 1 102 ? -18.113 13.330 10.733 1.00 94.69 102 THR A CA 1
ATOM 775 C C . THR A 1 102 ? -18.282 14.573 9.856 1.00 94.69 102 THR A C 1
ATOM 777 O O . THR A 1 102 ? -17.491 14.777 8.927 1.00 94.69 102 THR A O 1
ATOM 780 N N . ILE A 1 103 ? -19.280 15.417 10.141 1.00 93.44 103 ILE A N 1
ATOM 781 C CA . ILE A 1 103 ? -19.573 16.621 9.353 1.00 93.44 103 ILE A CA 1
ATOM 782 C C . ILE A 1 103 ? -18.338 17.536 9.324 1.00 93.44 103 ILE A C 1
ATOM 784 O O . ILE A 1 103 ? -17.714 17.798 10.355 1.00 93.44 103 ILE A O 1
ATOM 788 N N . GLY A 1 104 ? -17.956 17.974 8.118 1.00 94.12 104 GLY A N 1
ATOM 789 C CA . GLY A 1 104 ? -16.789 18.832 7.865 1.00 94.12 104 GLY A CA 1
ATOM 790 C C . GLY A 1 104 ? -15.420 18.150 7.999 1.00 94.12 104 GLY A C 1
ATOM 791 O O . GLY A 1 104 ? -14.392 18.805 7.826 1.00 94.12 104 GLY A O 1
ATOM 792 N N . LYS A 1 105 ? -15.375 16.847 8.312 1.00 95.06 105 LYS A N 1
ATOM 793 C CA . LYS A 1 105 ? -14.123 16.091 8.514 1.00 95.06 105 LYS A CA 1
ATOM 794 C C . LYS A 1 105 ? -13.773 15.150 7.365 1.00 95.06 105 LYS A C 1
ATOM 796 O O . LYS A 1 105 ? -12.681 14.600 7.352 1.00 95.06 105 LYS A O 1
ATOM 801 N N . THR A 1 106 ? -14.686 14.963 6.412 1.00 94.81 106 THR A N 1
ATOM 802 C CA . THR A 1 106 ? -14.539 13.982 5.321 1.00 94.81 106 THR A CA 1
ATOM 803 C C . THR A 1 106 ? -14.628 14.601 3.926 1.00 94.81 106 THR A C 1
ATOM 805 O O . THR A 1 106 ? -15.000 13.928 2.963 1.00 94.81 106 THR A O 1
ATOM 808 N N . ASN A 1 107 ? -14.316 15.895 3.834 1.00 93.44 107 ASN A N 1
ATOM 809 C CA . ASN A 1 107 ? -14.184 16.624 2.577 1.00 93.44 107 ASN A CA 1
ATOM 810 C C . ASN A 1 107 ? -12.934 16.136 1.815 1.00 93.44 107 ASN A C 1
ATOM 812 O O . ASN A 1 107 ? -11.967 15.745 2.476 1.00 93.44 107 ASN A O 1
ATOM 816 N N . PRO A 1 108 ? -12.915 16.168 0.469 1.00 91.00 108 PRO A N 1
ATOM 817 C CA . PRO A 1 108 ? -11.806 15.640 -0.333 1.00 91.00 108 PRO A CA 1
ATOM 818 C C . PRO A 1 108 ? -10.419 16.172 0.053 1.00 91.00 108 PRO A C 1
ATOM 820 O O . PRO A 1 108 ? -9.451 15.420 0.042 1.00 91.00 108 PRO A O 1
ATOM 823 N N . GLU A 1 109 ? -10.316 17.431 0.484 1.00 91.62 109 GLU A N 1
ATOM 824 C CA . GLU A 1 109 ? -9.053 18.074 0.882 1.00 91.62 109 GLU A CA 1
ATOM 825 C C . GLU A 1 109 ? -8.462 17.488 2.175 1.00 91.62 109 GLU A C 1
ATOM 827 O O . GLU A 1 109 ? -7.300 17.721 2.497 1.00 91.62 109 GLU A O 1
ATOM 832 N N . ARG A 1 110 ? -9.268 16.736 2.936 1.00 94.56 110 ARG A N 1
ATOM 833 C CA . ARG A 1 110 ? -8.868 16.044 4.168 1.00 94.56 110 ARG A CA 1
ATOM 834 C C . ARG A 1 110 ? -8.594 14.555 3.949 1.00 94.56 110 ARG A C 1
ATOM 836 O O . ARG A 1 110 ? -8.344 13.849 4.927 1.00 94.56 110 ARG A O 1
ATOM 843 N N . GLU A 1 111 ? -8.681 14.059 2.712 1.00 95.62 111 GLU A N 1
ATOM 844 C CA . GLU A 1 111 ? -8.359 12.663 2.414 1.00 95.62 111 GLU A CA 1
ATOM 845 C C . GLU A 1 111 ? -6.882 12.392 2.718 1.00 95.62 111 GLU A C 1
ATOM 847 O O . GLU A 1 111 ? -5.973 13.067 2.233 1.00 95.62 111 GLU A O 1
ATOM 852 N N . LEU A 1 112 ? -6.636 11.366 3.523 1.00 96.75 112 LEU A N 1
ATOM 853 C CA . LEU A 1 112 ? -5.301 10.922 3.873 1.00 96.75 112 LEU A CA 1
ATOM 854 C C . LEU A 1 112 ? -4.809 9.949 2.811 1.00 96.75 112 LEU A C 1
ATOM 856 O O . LEU A 1 112 ? -5.120 8.760 2.854 1.00 96.75 112 LEU A O 1
ATOM 860 N N . VAL A 1 113 ? -4.037 10.461 1.858 1.00 95.06 113 VAL A N 1
ATOM 861 C CA . VAL A 1 113 ? -3.430 9.647 0.801 1.00 95.06 113 VAL A CA 1
ATOM 862 C C . VAL A 1 113 ? -2.025 9.213 1.220 1.00 95.06 113 VAL A C 1
ATOM 864 O O . VAL A 1 113 ? -1.175 10.053 1.544 1.00 95.06 113 VAL A O 1
ATOM 867 N N . GLY A 1 114 ? -1.785 7.898 1.225 1.00 93.44 114 GLY A N 1
ATOM 868 C CA . GLY A 1 114 ? -0.471 7.308 1.504 1.00 93.44 114 GLY A CA 1
ATOM 869 C C . GLY A 1 114 ? 0.623 7.779 0.536 1.00 93.44 114 GLY A C 1
ATOM 870 O O . GLY A 1 114 ? 0.348 8.358 -0.512 1.00 93.44 114 GLY A O 1
ATOM 871 N N . SER A 1 115 ? 1.887 7.568 0.897 1.00 94.00 115 SER A N 1
ATOM 872 C CA . SER A 1 115 ? 3.014 7.903 0.027 1.00 94.00 115 SER A CA 1
ATOM 873 C C . SER A 1 115 ? 3.108 6.934 -1.149 1.00 94.00 115 SER A C 1
ATOM 875 O O . SER A 1 115 ? 3.061 5.723 -0.972 1.00 94.00 115 SER A O 1
ATOM 877 N N . ASN A 1 116 ? 3.333 7.476 -2.342 1.00 94.25 116 ASN A N 1
ATOM 878 C CA . ASN A 1 116 ? 3.775 6.728 -3.517 1.00 94.25 116 ASN A CA 1
ATOM 879 C C . ASN A 1 116 ? 5.307 6.691 -3.652 1.00 94.25 116 ASN A C 1
ATOM 881 O O . ASN A 1 116 ? 5.811 6.192 -4.647 1.00 94.25 116 ASN A O 1
ATOM 885 N N . LYS A 1 117 ? 6.055 7.226 -2.677 1.00 95.12 117 LYS A N 1
ATOM 886 C CA . LYS A 1 117 ? 7.529 7.254 -2.671 1.00 95.12 117 LYS A CA 1
ATOM 887 C C . LYS A 1 117 ? 8.143 6.296 -1.655 1.00 95.12 117 LYS A C 1
ATOM 889 O O . LYS A 1 117 ? 9.324 5.987 -1.741 1.00 95.12 117 LYS A O 1
ATOM 894 N N . THR A 1 118 ? 7.365 5.803 -0.695 1.00 94.00 118 THR A N 1
ATOM 895 C CA . THR A 1 118 ? 7.838 4.840 0.305 1.00 94.00 118 THR A CA 1
ATOM 896 C C . THR A 1 118 ? 6.708 3.959 0.822 1.00 94.00 118 THR A C 1
ATOM 898 O O . THR A 1 118 ? 5.605 4.437 1.076 1.00 94.00 118 THR A O 1
ATOM 901 N N . TRP A 1 119 ? 7.009 2.681 1.055 1.00 93.69 119 TRP A N 1
ATOM 902 C CA . TRP A 1 119 ? 6.103 1.723 1.699 1.00 93.69 119 TRP A CA 1
ATOM 903 C C . TRP A 1 119 ? 5.860 2.032 3.190 1.00 93.69 119 TRP A C 1
ATOM 905 O O . TRP A 1 119 ? 4.876 1.579 3.775 1.00 93.69 119 TRP A O 1
ATOM 915 N N . ASN A 1 120 ? 6.723 2.849 3.801 1.00 90.94 120 ASN A N 1
ATOM 916 C CA . ASN A 1 120 ? 6.740 3.122 5.242 1.00 90.94 120 ASN A CA 1
ATOM 917 C C . ASN A 1 120 ? 5.713 4.174 5.695 1.00 90.94 120 ASN A C 1
ATOM 919 O O . ASN A 1 120 ? 5.517 4.361 6.895 1.00 90.94 120 ASN A O 1
ATOM 923 N N . ILE A 1 121 ? 5.078 4.885 4.756 1.00 93.56 121 ILE A N 1
ATOM 924 C CA . ILE A 1 121 ? 4.120 5.957 5.053 1.00 93.56 121 ILE A CA 1
ATOM 925 C C . ILE A 1 121 ? 2.804 5.663 4.336 1.00 93.56 121 ILE A C 1
ATOM 927 O O . ILE A 1 121 ? 2.573 6.108 3.212 1.00 93.56 121 ILE A 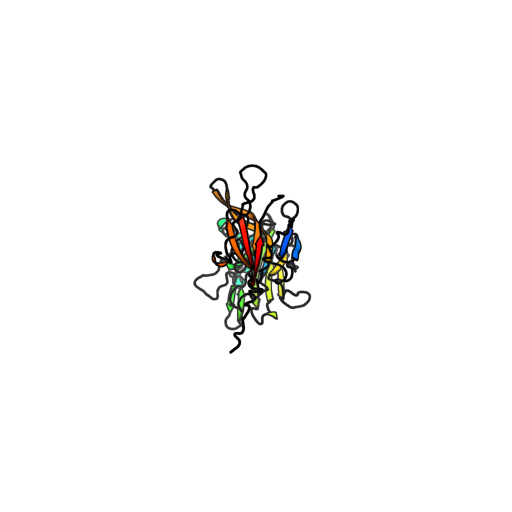O 1
ATOM 931 N N . GLY A 1 122 ? 1.926 4.927 5.010 1.00 95.62 122 GLY A N 1
ATOM 932 C CA . GLY A 1 122 ? 0.562 4.679 4.566 1.00 95.62 122 GLY A CA 1
ATOM 933 C C . GLY A 1 122 ? -0.405 5.821 4.893 1.00 95.62 122 GLY A C 1
ATOM 934 O O . GLY A 1 122 ? -0.024 6.853 5.448 1.00 95.62 122 GLY A O 1
ATOM 935 N N . ALA A 1 123 ? -1.683 5.634 4.555 1.00 97.12 123 ALA A N 1
ATOM 936 C CA . ALA A 1 123 ? -2.739 6.632 4.744 1.00 97.12 123 ALA A CA 1
ATOM 937 C C . ALA A 1 123 ? -2.884 7.056 6.215 1.00 97.12 123 ALA A C 1
ATOM 939 O O . ALA A 1 123 ? -2.937 8.240 6.540 1.00 97.12 123 ALA A O 1
ATOM 940 N N . PHE A 1 124 ? -2.864 6.088 7.129 1.00 97.44 124 PHE A N 1
ATOM 941 C CA . PHE A 1 124 ? -3.038 6.327 8.563 1.00 97.44 124 PHE A CA 1
ATOM 942 C C . PHE A 1 124 ? -1.808 6.975 9.218 1.00 97.44 124 PHE A C 1
ATOM 944 O O . PHE A 1 124 ? -1.892 7.478 10.334 1.00 97.44 124 PHE A O 1
ATOM 951 N N . ASN A 1 125 ? -0.664 6.998 8.529 1.00 95.25 125 ASN A N 1
ATOM 952 C CA . ASN A 1 125 ? 0.563 7.620 9.023 1.00 95.25 125 ASN A CA 1
ATOM 953 C C . ASN A 1 125 ? 0.646 9.118 8.692 1.00 95.25 125 ASN A C 1
ATOM 955 O O . ASN A 1 125 ? 1.510 9.817 9.217 1.00 95.25 125 ASN A O 1
ATOM 959 N N . LYS A 1 126 ? -0.242 9.632 7.829 1.00 92.81 126 LYS A N 1
ATOM 960 C CA . LYS A 1 126 ? -0.180 11.013 7.317 1.00 92.81 126 LYS A CA 1
ATOM 961 C C . LYS A 1 126 ? -0.451 12.087 8.372 1.00 92.81 126 LYS A C 1
ATOM 963 O O . LYS A 1 126 ? -0.030 13.217 8.165 1.00 92.81 126 LYS A O 1
ATOM 968 N N . ASN A 1 127 ? -1.097 11.742 9.488 1.00 87.62 127 ASN A N 1
ATOM 969 C CA . ASN A 1 127 ? -1.359 12.679 10.590 1.00 87.62 127 ASN A CA 1
ATOM 970 C C . ASN A 1 127 ? -0.268 12.695 11.661 1.00 87.62 127 ASN A C 1
ATOM 972 O O . ASN A 1 127 ? -0.500 13.229 12.741 1.00 87.62 127 ASN A O 1
ATOM 976 N N . LYS A 1 128 ? 0.890 12.079 11.402 1.00 91.00 128 LYS A N 1
ATOM 977 C CA . LYS A 1 128 ? 1.995 12.066 12.358 1.00 91.00 128 LYS A CA 1
ATOM 978 C C . LYS A 1 128 ? 2.379 13.494 12.749 1.00 91.00 128 LYS A C 1
ATOM 980 O O . LYS A 1 128 ? 2.696 14.310 11.882 1.00 91.00 128 LYS A O 1
ATOM 985 N N . ASP A 1 129 ? 2.439 13.752 14.051 1.00 91.44 129 ASP A N 1
ATOM 986 C CA . ASP A 1 129 ? 3.097 14.941 14.583 1.00 91.44 129 ASP A CA 1
ATOM 987 C C . ASP A 1 129 ? 4.610 14.841 14.332 1.00 91.44 129 ASP A C 1
ATOM 989 O O . ASP A 1 129 ? 5.307 13.994 14.892 1.00 91.44 129 ASP A O 1
ATOM 993 N N . GLN A 1 130 ? 5.127 15.709 13.462 1.00 88.81 130 GLN A N 1
ATOM 994 C CA . GLN A 1 130 ? 6.541 15.721 13.078 1.00 88.81 130 GLN A CA 1
ATOM 995 C C . GLN A 1 130 ? 7.470 16.130 14.228 1.00 88.81 130 GLN A C 1
ATOM 997 O O . GLN A 1 130 ? 8.654 15.798 14.189 1.00 88.81 130 GLN A O 1
ATOM 1002 N N . SER A 1 131 ? 6.951 16.819 15.249 1.00 91.38 131 SER A N 1
ATOM 1003 C CA . SER A 1 131 ? 7.717 17.212 16.435 1.00 91.38 131 SER A CA 1
ATOM 1004 C C . SER A 1 131 ? 7.843 16.084 17.463 1.00 91.38 131 SER A C 1
ATOM 1006 O O . SER A 1 131 ? 8.721 16.125 18.326 1.00 91.38 131 SER A O 1
ATOM 1008 N N . ASN A 1 132 ? 7.009 15.045 17.351 1.00 89.88 132 ASN A N 1
ATOM 1009 C CA . ASN A 1 132 ? 6.991 13.918 18.266 1.00 89.88 132 ASN A CA 1
ATOM 1010 C C . ASN A 1 132 ? 7.524 12.650 17.587 1.00 89.88 132 ASN A C 1
ATOM 1012 O O . ASN A 1 132 ? 6.844 11.982 16.807 1.00 89.88 132 ASN A O 1
ATOM 1016 N N . LEU A 1 133 ? 8.748 12.262 17.948 1.00 87.25 133 LEU A N 1
ATOM 1017 C CA . LEU A 1 133 ? 9.394 11.056 17.422 1.00 87.25 133 LEU A CA 1
ATOM 1018 C C . LEU A 1 133 ? 8.622 9.765 17.743 1.00 87.25 133 LEU A C 1
ATOM 1020 O O . LEU A 1 133 ? 8.746 8.788 17.006 1.00 87.25 133 LEU A O 1
ATOM 1024 N N . PHE A 1 134 ? 7.802 9.773 18.796 1.00 90.50 134 PHE A N 1
ATOM 1025 C CA . PHE A 1 134 ? 6.983 8.639 19.217 1.00 90.50 134 PHE A CA 1
ATOM 1026 C C . PHE A 1 134 ? 5.599 8.608 18.562 1.00 90.50 134 PHE A C 1
ATOM 1028 O O . PHE A 1 134 ? 4.851 7.666 18.807 1.00 90.50 134 PHE A O 1
ATOM 1035 N N . ASP A 1 135 ? 5.238 9.600 17.749 1.00 92.31 135 ASP A N 1
ATOM 1036 C CA . ASP A 1 135 ? 3.970 9.636 17.022 1.00 92.31 135 ASP A CA 1
ATOM 1037 C C . ASP A 1 135 ? 4.101 8.940 15.656 1.00 92.31 135 ASP A C 1
ATOM 1039 O O . ASP A 1 135 ? 5.079 9.131 14.926 1.00 92.31 135 ASP A O 1
ATOM 1043 N N . TYR A 1 136 ? 3.130 8.095 15.313 1.00 92.69 136 TYR A N 1
ATOM 1044 C CA . TYR A 1 136 ? 3.075 7.336 14.058 1.00 92.69 136 TYR A CA 1
ATOM 1045 C C . TYR A 1 136 ? 1.837 7.678 13.213 1.00 92.69 136 TYR A C 1
ATOM 1047 O O . TYR A 1 136 ? 1.561 7.001 12.219 1.00 92.69 136 TYR A O 1
ATOM 1055 N N . GLY A 1 137 ? 1.102 8.725 13.589 1.00 93.81 137 GLY A N 1
ATOM 1056 C CA . GLY A 1 137 ? -0.107 9.238 12.949 1.00 93.81 137 GLY A CA 1
ATOM 1057 C C . GLY A 1 137 ? -1.387 8.613 13.488 1.00 93.81 137 GLY A C 1
ATOM 1058 O O . GLY A 1 137 ? -2.315 9.322 13.865 1.00 93.81 137 GLY A O 1
ATOM 1059 N N . TRP A 1 138 ? -1.458 7.285 13.552 1.00 95.19 138 TRP A N 1
ATOM 1060 C CA . TRP A 1 138 ? -2.627 6.577 14.092 1.00 95.19 138 TRP A CA 1
ATOM 1061 C C . TRP A 1 138 ? -2.512 6.227 15.573 1.00 95.19 138 TRP A C 1
ATOM 1063 O O . TRP A 1 138 ? -3.516 5.883 16.203 1.00 95.19 138 TRP A O 1
ATOM 1073 N N . GLY A 1 139 ? -1.298 6.293 16.109 1.00 93.88 139 GLY A N 1
ATOM 1074 C CA . GLY A 1 139 ? -0.982 5.912 17.470 1.00 93.88 139 GLY A CA 1
ATOM 1075 C C . GLY A 1 139 ? 0.409 6.347 17.883 1.00 93.88 139 GLY A C 1
ATOM 1076 O O . GLY A 1 139 ? 1.194 6.852 17.076 1.00 93.88 139 GLY A O 1
ATOM 1077 N N . LYS A 1 140 ? 0.702 6.133 19.163 1.00 92.75 140 LYS A N 1
ATOM 1078 C CA . LYS A 1 140 ? 1.941 6.569 19.802 1.00 92.75 140 LYS A CA 1
ATOM 1079 C C . LYS A 1 140 ? 2.681 5.395 20.408 1.00 92.75 140 LYS A C 1
ATOM 1081 O O . LYS A 1 140 ? 2.067 4.484 20.962 1.00 92.75 140 LYS A O 1
ATOM 1086 N N . TYR A 1 141 ? 4.002 5.441 20.314 1.00 91.88 141 TYR A N 1
ATOM 1087 C CA . TYR A 1 141 ? 4.882 4.483 20.959 1.00 91.88 141 TYR A CA 1
ATOM 1088 C C . TYR A 1 141 ? 4.828 4.645 22.478 1.00 91.88 141 TYR A C 1
ATOM 1090 O O . TYR A 1 141 ? 5.035 5.733 23.019 1.00 91.88 141 TYR A O 1
ATOM 1098 N N . ASN A 1 142 ? 4.564 3.541 23.164 1.00 89.00 142 ASN A N 1
ATOM 1099 C CA . ASN A 1 142 ? 4.561 3.444 24.608 1.00 89.00 142 ASN A CA 1
ATOM 1100 C C . ASN A 1 142 ? 5.896 2.850 25.069 1.00 89.00 142 ASN A C 1
ATOM 1102 O O . ASN A 1 142 ? 6.174 1.674 24.850 1.00 89.00 142 ASN A O 1
ATOM 1106 N N . GLN A 1 143 ? 6.708 3.661 25.744 1.00 86.56 143 GLN A N 1
ATOM 1107 C CA . GLN A 1 143 ? 8.044 3.269 26.209 1.00 86.56 143 GLN A CA 1
ATOM 1108 C C . GLN A 1 143 ? 8.024 2.224 27.339 1.00 86.56 143 GLN A C 1
ATOM 1110 O O . GLN A 1 143 ? 9.047 1.609 27.616 1.00 86.56 143 GLN A O 1
ATOM 1115 N N . THR A 1 144 ? 6.881 2.010 27.997 1.00 87.62 144 THR A N 1
ATOM 1116 C CA . THR A 1 144 ? 6.729 0.983 29.036 1.00 87.62 144 THR A CA 1
ATOM 1117 C C . THR A 1 144 ? 6.458 -0.388 28.427 1.00 87.62 144 THR A C 1
ATOM 1119 O O . THR A 1 144 ? 7.048 -1.376 28.853 1.00 87.62 144 THR A O 1
ATOM 1122 N N . THR A 1 145 ? 5.564 -0.464 27.439 1.00 86.94 145 THR A N 1
ATOM 1123 C CA . THR A 1 145 ? 5.180 -1.740 26.807 1.00 86.94 145 THR A CA 1
ATOM 1124 C C . THR A 1 145 ? 5.988 -2.060 25.555 1.00 86.94 145 THR A C 1
ATOM 1126 O O . THR A 1 145 ? 5.947 -3.191 25.084 1.00 86.94 145 THR A O 1
ATOM 1129 N N . ASN A 1 146 ? 6.713 -1.079 25.011 1.00 86.81 146 ASN A N 1
ATOM 1130 C CA . ASN A 1 146 ? 7.363 -1.120 23.700 1.00 86.81 146 ASN A CA 1
ATOM 1131 C C . ASN A 1 146 ? 6.392 -1.395 22.535 1.00 86.81 146 ASN A C 1
ATOM 1133 O O . ASN A 1 146 ? 6.802 -1.829 21.461 1.00 86.81 146 ASN A O 1
ATOM 1137 N N . ASN A 1 147 ? 5.103 -1.112 22.719 1.00 90.94 147 ASN A N 1
ATOM 1138 C CA . ASN A 1 147 ? 4.075 -1.232 21.684 1.00 90.94 147 ASN A CA 1
ATOM 1139 C C . ASN A 1 147 ? 3.632 0.149 21.211 1.00 90.94 147 ASN A C 1
ATOM 1141 O O . ASN A 1 147 ? 3.880 1.157 21.871 1.00 90.94 147 ASN A O 1
ATOM 1145 N N . LEU A 1 148 ? 2.916 0.202 20.090 1.00 93.00 148 LEU A N 1
ATOM 1146 C CA . LEU A 1 148 ? 2.149 1.389 19.736 1.00 93.00 148 LEU A CA 1
ATOM 1147 C C . LEU A 1 148 ? 0.707 1.232 20.198 1.00 93.00 148 LEU A C 1
ATOM 1149 O O . LEU A 1 148 ? 0.086 0.198 19.961 1.00 93.00 148 LEU A O 1
ATOM 1153 N N . SER A 1 149 ? 0.167 2.276 20.817 1.00 95.19 149 SER A N 1
ATOM 1154 C CA . SER A 1 149 ? -1.238 2.363 21.214 1.00 95.19 149 SER A CA 1
ATOM 1155 C C . SER A 1 149 ? -1.930 3.415 20.362 1.00 95.19 149 SER A C 1
ATOM 1157 O O . SER A 1 149 ? -1.482 4.563 20.313 1.00 95.19 149 SER A O 1
ATOM 1159 N N . GLY A 1 150 ? -3.007 3.039 19.675 1.00 95.62 150 GLY A N 1
ATOM 1160 C CA . GLY A 1 150 ? -3.730 4.001 18.853 1.00 95.62 150 GLY A CA 1
ATOM 1161 C C . GLY A 1 150 ? -4.662 4.878 19.660 1.00 95.62 150 GLY A C 1
ATOM 1162 O O . GLY A 1 150 ? -5.408 4.406 20.522 1.00 95.62 150 GLY A O 1
ATOM 1163 N N . ASP A 1 151 ? -4.637 6.163 19.341 1.00 93.75 151 ASP A N 1
ATOM 1164 C CA . ASP A 1 151 ? -5.358 7.217 20.047 1.00 93.75 151 ASP A CA 1
ATOM 1165 C C . ASP A 1 151 ? -6.488 7.834 19.209 1.00 93.75 151 ASP A C 1
ATOM 1167 O O . ASP A 1 151 ? -7.348 8.526 19.757 1.00 93.75 151 ASP A O 1
ATOM 1171 N N . SER A 1 152 ? -6.531 7.534 17.909 1.00 95.62 152 SER A N 1
ATOM 1172 C CA . SER A 1 152 ? -7.332 8.259 16.922 1.00 95.62 152 SER A CA 1
ATOM 1173 C C . SER A 1 152 ? -8.377 7.385 16.222 1.00 95.62 152 SER A C 1
ATOM 1175 O O . SER A 1 152 ? -8.150 6.206 15.939 1.00 95.62 152 SER A O 1
ATOM 1177 N N . ILE A 1 153 ? -9.537 7.980 15.917 1.00 97.56 153 ILE A N 1
ATOM 1178 C CA . ILE A 1 153 ? -10.590 7.355 15.099 1.00 97.56 153 ILE A CA 1
ATOM 1179 C C . ILE A 1 153 ? -10.448 7.777 13.644 1.00 97.56 153 ILE A C 1
ATOM 1181 O O . ILE A 1 153 ? -10.393 8.968 13.325 1.00 97.56 153 ILE A O 1
ATOM 1185 N N . TYR A 1 154 ? -10.514 6.788 12.764 1.00 98.31 154 TYR A N 1
ATOM 1186 C CA . TYR A 1 154 ? -10.521 6.971 11.324 1.00 98.31 154 TYR A CA 1
ATOM 1187 C C . TYR A 1 154 ? -11.863 6.562 10.725 1.00 98.31 154 TYR A C 1
ATOM 1189 O O . TYR A 1 154 ? -12.548 5.675 11.239 1.00 98.31 154 TYR A O 1
ATOM 1197 N N . LEU A 1 155 ? -12.221 7.190 9.609 1.00 97.75 155 LEU A N 1
ATOM 1198 C CA . LEU A 1 155 ? -13.310 6.759 8.749 1.00 97.75 155 LEU A CA 1
ATOM 1199 C C . LEU A 1 155 ? -12.740 6.298 7.408 1.00 97.75 155 LEU A C 1
ATOM 1201 O O . LEU A 1 155 ? -12.077 7.076 6.723 1.00 97.75 155 LEU A O 1
ATOM 1205 N N . VAL A 1 156 ? -13.023 5.053 7.030 1.00 97.88 156 VAL A N 1
ATOM 1206 C CA . VAL A 1 156 ? -12.674 4.494 5.720 1.00 97.88 156 VAL A CA 1
ATOM 1207 C C . VAL A 1 156 ? -13.944 4.355 4.893 1.00 97.88 156 VAL A C 1
ATOM 1209 O O . VAL A 1 156 ? -14.817 3.555 5.230 1.00 97.88 156 VAL A O 1
ATOM 1212 N N . LYS A 1 157 ? -14.056 5.147 3.827 1.00 96.56 157 LYS A N 1
ATOM 1213 C CA . LYS A 1 157 ? -15.145 5.055 2.849 1.00 96.56 157 LYS A CA 1
ATOM 1214 C C . LYS A 1 157 ? -14.726 4.140 1.702 1.00 96.56 157 LYS A C 1
ATOM 1216 O O . LYS A 1 157 ? -13.579 4.196 1.268 1.00 96.56 157 LYS A O 1
ATOM 1221 N N . ILE A 1 158 ? -15.649 3.308 1.229 1.00 94.94 158 ILE A N 1
ATOM 1222 C CA . ILE A 1 158 ? -15.472 2.423 0.072 1.00 94.94 158 ILE A CA 1
ATOM 1223 C C . ILE A 1 158 ? -16.643 2.664 -0.878 1.00 94.94 158 ILE A C 1
ATOM 1225 O O . ILE A 1 158 ? -17.806 2.578 -0.471 1.00 94.94 158 ILE A O 1
ATOM 1229 N N . GLY A 1 159 ? -16.344 2.973 -2.140 1.00 89.94 159 GLY A N 1
ATOM 1230 C CA . GLY A 1 159 ? -17.362 3.398 -3.097 1.00 89.94 159 GLY A CA 1
ATOM 1231 C C . GLY A 1 159 ? -18.055 4.690 -2.649 1.00 89.94 159 GLY A C 1
ATOM 1232 O O . GLY A 1 159 ? -17.391 5.646 -2.252 1.00 89.94 159 GLY A O 1
ATOM 1233 N N . THR A 1 160 ? -19.386 4.730 -2.734 1.00 83.44 160 THR A N 1
ATOM 1234 C CA . THR A 1 160 ? -20.199 5.921 -2.417 1.00 83.44 160 THR A CA 1
ATOM 1235 C C . THR A 1 160 ? -21.024 5.789 -1.137 1.00 83.44 160 THR A C 1
ATOM 1237 O O . THR A 1 160 ? -21.362 6.801 -0.529 1.00 83.44 160 THR A O 1
ATOM 1240 N N . THR A 1 161 ? -21.350 4.566 -0.710 1.00 82.56 161 THR A N 1
ATOM 1241 C CA . THR A 1 161 ? -22.340 4.318 0.355 1.00 82.56 161 THR A CA 1
ATOM 1242 C C . THR A 1 161 ? -21.757 3.701 1.617 1.00 82.56 161 THR A C 1
ATOM 1244 O O . THR A 1 161 ? -22.364 3.799 2.682 1.00 82.56 161 THR A O 1
ATOM 1247 N N . THR A 1 162 ? -20.606 3.039 1.522 1.00 92.00 162 THR A N 1
ATOM 1248 C CA . THR A 1 162 ? -20.096 2.211 2.614 1.00 92.00 162 THR A CA 1
ATOM 1249 C C . THR A 1 162 ? -19.017 2.957 3.383 1.00 92.00 162 THR A C 1
ATOM 1251 O O . THR A 1 162 ? -18.049 3.439 2.798 1.00 92.00 162 THR A O 1
ATOM 1254 N N . ALA A 1 163 ? -19.166 3.038 4.706 1.00 94.38 163 ALA A N 1
ATOM 1255 C CA . ALA A 1 163 ? -18.195 3.674 5.588 1.00 94.38 163 ALA A CA 1
ATOM 1256 C C . ALA A 1 163 ? -17.953 2.838 6.850 1.00 94.38 163 ALA A C 1
ATOM 1258 O O . ALA A 1 163 ? -18.896 2.412 7.522 1.00 94.38 163 ALA A O 1
ATOM 1259 N N . TYR A 1 164 ? -16.679 2.661 7.189 1.00 96.44 164 TYR A N 1
ATOM 1260 C CA . TYR A 1 164 ? -16.218 1.939 8.369 1.00 96.44 164 TYR A CA 1
ATOM 1261 C C . TYR A 1 164 ? -15.498 2.890 9.322 1.00 96.44 164 TYR A C 1
ATOM 1263 O O . TYR A 1 164 ? -14.570 3.597 8.930 1.00 96.44 164 TYR A O 1
ATOM 1271 N N . LYS A 1 165 ? -15.903 2.877 10.590 1.00 96.88 165 LYS A N 1
ATOM 1272 C CA . LYS A 1 165 ? -15.140 3.411 11.718 1.00 96.88 165 LYS A CA 1
ATOM 1273 C C . LYS A 1 165 ? -13.981 2.457 11.986 1.00 96.88 165 LYS A C 1
ATOM 1275 O O . LYS A 1 165 ? -14.216 1.264 12.167 1.00 96.88 165 LYS A O 1
ATOM 1280 N N . ILE A 1 166 ? -12.759 2.970 12.041 1.00 98.06 166 ILE A N 1
ATOM 1281 C CA . ILE A 1 166 ? -11.551 2.188 12.308 1.00 98.06 166 ILE A CA 1
ATOM 1282 C C . ILE A 1 166 ? -10.832 2.781 13.515 1.00 98.06 166 ILE A C 1
ATOM 1284 O O . ILE A 1 166 ? -10.555 3.980 13.560 1.00 98.06 166 ILE A O 1
ATOM 1288 N N . TRP A 1 167 ? -10.508 1.926 14.480 1.00 98.25 167 TRP A N 1
ATOM 1289 C CA . TRP A 1 167 ? -9.578 2.224 15.561 1.00 98.25 167 TRP A CA 1
ATOM 1290 C C . TRP A 1 167 ? -8.515 1.135 15.596 1.00 98.25 167 TRP A C 1
ATOM 1292 O O . TRP A 1 167 ? -8.780 -0.014 15.948 1.00 98.25 167 TRP A O 1
ATOM 1302 N N . VAL A 1 168 ? -7.297 1.507 15.219 1.00 98.00 168 VAL A N 1
ATOM 1303 C CA . VAL A 1 168 ? -6.119 0.653 15.368 1.00 98.00 168 VAL A CA 1
ATOM 1304 C C . VAL A 1 168 ? -5.727 0.717 16.835 1.00 98.00 168 VAL A C 1
ATOM 1306 O O . VAL A 1 168 ? -5.197 1.718 17.280 1.00 98.00 168 VAL A O 1
ATOM 1309 N N . GLN A 1 169 ? -6.077 -0.286 17.625 1.00 97.81 169 GLN A N 1
ATOM 1310 C CA . GLN A 1 169 ? -5.941 -0.229 19.079 1.00 97.81 169 GLN A CA 1
ATOM 1311 C C . GLN A 1 169 ? -4.493 -0.434 19.514 1.00 97.81 169 GLN A C 1
ATOM 1313 O O . GLN A 1 169 ? -4.014 0.255 20.412 1.00 97.81 169 GLN A O 1
ATOM 1318 N N . GLU A 1 170 ? -3.803 -1.375 18.871 1.00 96.31 170 GLU A N 1
ATOM 1319 C CA . GLU A 1 170 ? -2.451 -1.761 19.250 1.00 96.31 170 GLU A CA 1
ATOM 1320 C C . GLU A 1 170 ? -1.655 -2.289 18.053 1.00 96.31 170 GLU A C 1
ATOM 1322 O O . GLU A 1 170 ? -2.202 -2.968 17.179 1.00 96.31 170 GLU A O 1
ATOM 1327 N N . TYR A 1 171 ? -0.352 -2.012 18.066 1.00 95.06 171 TYR A N 1
ATOM 1328 C CA . TYR A 1 171 ? 0.656 -2.751 17.315 1.00 95.06 171 TYR A CA 1
ATOM 1329 C C . TYR A 1 171 ? 1.736 -3.241 18.274 1.00 95.06 171 TYR A C 1
ATOM 1331 O O . TYR A 1 171 ? 2.435 -2.439 18.904 1.00 95.06 171 TYR A O 1
ATOM 1339 N N . VAL A 1 172 ? 1.876 -4.560 18.360 1.00 92.56 172 VAL A N 1
ATOM 1340 C CA . VAL A 1 172 ? 3.001 -5.199 19.039 1.00 92.56 172 VAL A CA 1
ATOM 1341 C C . VAL A 1 172 ? 4.215 -5.079 18.128 1.00 92.56 172 VAL A C 1
ATOM 1343 O O . VAL A 1 172 ? 4.177 -5.554 16.996 1.00 92.56 172 VAL A O 1
ATOM 1346 N N . SER A 1 173 ? 5.275 -4.416 18.594 1.00 81.50 173 SER A N 1
ATOM 1347 C CA . SER A 1 173 ? 6.438 -4.097 17.748 1.00 81.50 173 SER A CA 1
ATOM 1348 C C . SER A 1 173 ? 7.595 -5.092 17.887 1.00 81.50 173 SER A C 1
ATOM 1350 O O . SER A 1 173 ? 8.457 -5.178 17.009 1.00 81.50 173 SER A O 1
ATOM 1352 N N . HIS A 1 174 ? 7.626 -5.841 18.992 1.00 80.06 174 HIS A N 1
ATOM 1353 C CA . HIS A 1 174 ? 8.734 -6.713 19.359 1.00 80.06 174 HIS A CA 1
ATOM 1354 C C . HIS A 1 174 ? 8.269 -7.845 20.299 1.00 80.06 174 HIS A C 1
ATOM 1356 O O . HIS A 1 174 ? 7.372 -7.611 21.110 1.00 80.06 174 HIS A O 1
ATOM 1362 N N . PRO A 1 175 ? 8.892 -9.043 20.255 1.00 84.31 175 PRO A N 1
ATOM 1363 C CA . PRO A 1 175 ? 9.878 -9.507 19.269 1.00 84.31 175 PRO A CA 1
ATOM 1364 C C . PRO A 1 175 ? 9.297 -9.623 17.858 1.00 84.31 175 PRO A C 1
ATOM 1366 O O . PRO A 1 175 ? 8.083 -9.635 17.685 1.00 84.31 175 PRO A O 1
ATOM 1369 N N . ALA A 1 176 ? 10.163 -9.680 16.840 1.00 80.94 176 ALA A N 1
ATOM 1370 C CA . ALA A 1 176 ? 9.753 -9.598 15.434 1.00 80.94 176 ALA A CA 1
ATOM 1371 C C . ALA A 1 176 ? 8.657 -10.611 15.066 1.00 80.94 176 ALA A C 1
ATOM 1373 O O . ALA A 1 176 ? 7.720 -10.249 14.370 1.00 80.94 176 ALA A O 1
ATOM 1374 N N . ASP A 1 177 ? 8.714 -11.845 15.568 1.00 84.31 177 ASP A N 1
ATOM 1375 C CA . ASP A 1 177 ? 7.692 -12.864 15.279 1.00 84.31 177 ASP A CA 1
ATOM 1376 C C . ASP A 1 177 ? 6.402 -12.704 16.098 1.00 84.31 177 ASP A C 1
ATOM 1378 O O . ASP A 1 177 ? 5.386 -13.310 15.771 1.00 84.31 177 ASP A O 1
ATOM 1382 N N . SER A 1 178 ? 6.414 -11.853 17.127 1.00 87.62 178 SER A N 1
ATOM 1383 C CA . SER A 1 178 ? 5.228 -11.472 17.906 1.00 87.62 178 SER A CA 1
ATOM 1384 C C . SER A 1 178 ? 4.525 -10.229 17.367 1.00 87.62 178 SER A C 1
ATOM 1386 O O . SER A 1 178 ? 3.543 -9.798 17.971 1.00 87.62 178 SER A O 1
ATOM 1388 N N . ILE A 1 179 ? 4.987 -9.661 16.243 1.00 91.06 179 ILE A N 1
ATOM 1389 C CA . ILE A 1 179 ? 4.289 -8.549 15.596 1.00 91.06 179 ILE A CA 1
ATOM 1390 C C . ILE A 1 179 ? 2.823 -8.924 15.387 1.00 91.06 179 ILE A C 1
ATOM 1392 O O . ILE A 1 179 ? 2.499 -9.968 14.816 1.00 91.06 179 ILE A O 1
ATOM 1396 N N . ALA A 1 180 ? 1.932 -8.065 15.861 1.00 95.25 180 ALA A N 1
ATOM 1397 C CA . ALA A 1 180 ? 0.501 -8.250 15.727 1.00 95.25 180 ALA A CA 1
ATOM 1398 C C . ALA A 1 180 ? -0.208 -6.903 15.765 1.00 95.25 180 ALA A C 1
ATOM 1400 O O . ALA A 1 180 ? 0.149 -6.022 16.546 1.00 95.25 180 ALA A O 1
ATOM 1401 N N . TRP A 1 181 ? -1.248 -6.779 14.950 1.00 97.44 181 TRP A N 1
ATOM 1402 C CA . TRP A 1 181 ? -2.135 -5.624 14.952 1.00 97.44 181 TRP A CA 1
ATOM 1403 C C . TRP A 1 181 ? -3.457 -5.983 15.610 1.00 97.44 181 TRP A C 1
ATOM 1405 O O . TRP A 1 181 ? -4.022 -7.043 15.337 1.00 97.44 181 TRP A O 1
ATOM 1415 N N . LYS A 1 182 ? -3.981 -5.078 16.433 1.00 98.25 182 LYS A N 1
ATOM 1416 C CA . LYS A 1 182 ? -5.334 -5.153 16.982 1.00 98.25 182 LYS A CA 1
ATOM 1417 C C . LYS A 1 182 ? -6.144 -3.988 16.449 1.00 98.25 182 LYS A C 1
ATOM 1419 O O . LYS A 1 182 ? -5.806 -2.837 16.705 1.00 98.25 182 LYS A O 1
ATOM 1424 N N . VAL A 1 183 ? -7.212 -4.273 15.714 1.00 98.56 183 VAL A N 1
ATOM 1425 C CA . VAL A 1 183 ? -7.981 -3.249 14.998 1.00 98.56 183 VAL A CA 1
ATOM 1426 C C . VAL A 1 183 ? -9.462 -3.466 15.229 1.00 98.56 183 VAL A C 1
ATOM 1428 O O . VAL A 1 183 ? -10.001 -4.504 14.857 1.00 98.56 183 VAL A O 1
ATOM 1431 N N . ARG A 1 184 ? -10.135 -2.477 15.813 1.00 97.75 184 ARG A N 1
ATOM 1432 C CA . ARG A 1 184 ? -11.589 -2.464 15.940 1.00 97.75 184 ARG A CA 1
ATOM 1433 C C . ARG A 1 184 ? -12.204 -1.766 14.734 1.00 97.75 184 ARG A C 1
ATOM 1435 O O . ARG A 1 184 ? -11.776 -0.677 14.349 1.00 97.75 184 ARG A O 1
ATOM 1442 N N . ILE A 1 185 ? -13.204 -2.403 14.147 1.00 97.44 185 ILE A N 1
ATOM 1443 C CA . ILE A 1 185 ? -13.879 -1.989 12.923 1.00 97.44 185 ILE A CA 1
ATOM 1444 C C . ILE A 1 185 ? -15.372 -1.998 13.204 1.00 97.44 185 ILE A C 1
ATOM 1446 O O . ILE A 1 185 ? -15.890 -2.996 13.687 1.00 97.44 185 ILE A O 1
ATOM 1450 N N . ALA A 1 186 ? -16.060 -0.902 12.900 1.00 95.62 186 ALA A N 1
ATOM 1451 C CA . ALA A 1 186 ? -17.496 -0.789 13.116 1.00 95.62 186 ALA A CA 1
ATOM 1452 C C . ALA A 1 186 ? -18.184 -0.008 11.995 1.00 95.62 186 ALA A C 1
ATOM 1454 O O . ALA A 1 186 ? -17.603 0.908 11.422 1.00 95.62 186 ALA A O 1
ATOM 1455 N N . THR A 1 187 ? -19.446 -0.309 11.709 1.00 93.56 187 THR A N 1
ATOM 1456 C CA . THR A 1 187 ? -20.320 0.567 10.910 1.00 93.56 187 THR A CA 1
ATOM 1457 C C . THR A 1 187 ? -21.081 1.532 11.826 1.00 93.56 187 THR A C 1
ATOM 1459 O O . THR A 1 187 ? -21.124 1.353 13.046 1.00 93.56 187 THR A O 1
ATOM 1462 N N . PHE A 1 188 ? -21.694 2.582 11.269 1.00 89.25 188 PHE A N 1
ATOM 1463 C CA . PHE A 1 188 ? -22.540 3.489 12.062 1.00 89.25 188 PHE A CA 1
ATOM 1464 C C . PHE A 1 188 ? -23.815 2.828 12.585 1.00 89.25 188 PHE A C 1
ATOM 1466 O O . PHE A 1 188 ? -24.303 3.220 13.638 1.00 89.25 188 PHE A O 1
ATOM 1473 N N . SER A 1 189 ? -24.333 1.817 11.883 1.00 82.56 189 SER A N 1
ATOM 1474 C CA . SER A 1 189 ? -25.517 1.072 12.314 1.00 82.56 189 SER A CA 1
ATOM 1475 C C . SER A 1 189 ? -25.249 0.134 13.494 1.00 82.56 189 SER A C 1
ATOM 1477 O O . SER A 1 189 ? -26.195 -0.422 14.034 1.00 82.56 189 SER A O 1
ATOM 1479 N N . GLY A 1 190 ? -23.987 -0.081 13.887 1.00 72.19 190 GLY A N 1
ATOM 1480 C CA . GLY A 1 190 ? -23.614 -0.966 14.997 1.00 72.19 190 GLY A CA 1
ATOM 1481 C C . GLY A 1 190 ? -23.706 -2.466 14.686 1.00 72.19 190 GLY A C 1
ATOM 1482 O O . GLY A 1 190 ? -23.097 -3.263 15.389 1.00 72.19 190 GLY A O 1
ATOM 1483 N N . ASN A 1 191 ? -24.362 -2.857 13.589 1.00 72.94 191 ASN A N 1
ATOM 1484 C CA . ASN A 1 191 ? -24.554 -4.256 13.173 1.00 72.94 191 ASN A CA 1
ATOM 1485 C C . ASN A 1 191 ? -23.260 -4.990 12.778 1.00 72.94 191 ASN A C 1
ATOM 1487 O O . ASN A 1 191 ? -23.301 -6.160 12.398 1.00 72.94 191 ASN A O 1
ATOM 1491 N N . SER A 1 192 ? -22.110 -4.316 12.789 1.00 81.25 192 SER A N 1
ATOM 1492 C CA . SER A 1 192 ? -20.835 -4.906 12.381 1.00 81.25 192 SER A CA 1
ATOM 1493 C C . SER A 1 192 ? -19.662 -4.294 13.144 1.00 81.25 192 SER A C 1
ATOM 1495 O O . SER A 1 192 ? -18.753 -3.746 12.531 1.00 81.25 192 SER A O 1
ATOM 1497 N N . ASP A 1 193 ? -19.720 -4.336 14.479 1.00 94.06 193 ASP A N 1
ATOM 1498 C CA . ASP A 1 193 ? -18.611 -3.986 15.377 1.00 94.06 193 ASP A CA 1
ATOM 1499 C C . ASP A 1 193 ? -17.787 -5.236 15.714 1.00 94.06 193 ASP A C 1
ATOM 1501 O O . ASP A 1 193 ? -18.253 -6.143 16.402 1.00 94.06 193 ASP A O 1
ATOM 1505 N N . THR A 1 194 ? -16.569 -5.302 15.189 1.00 95.56 194 THR A N 1
ATOM 1506 C CA . THR A 1 194 ? -15.664 -6.441 15.341 1.00 95.56 194 THR A CA 1
ATOM 1507 C C . THR A 1 194 ? -14.249 -5.974 15.645 1.00 95.56 194 THR A C 1
ATOM 1509 O O . THR A 1 194 ? -13.853 -4.860 15.306 1.00 95.56 194 THR A O 1
ATOM 1512 N N . THR A 1 195 ? -13.458 -6.831 16.286 1.00 97.69 195 THR A N 1
ATOM 1513 C CA . THR A 1 195 ? -12.030 -6.596 16.511 1.00 97.69 195 THR A CA 1
ATOM 1514 C C . THR A 1 195 ? -11.225 -7.675 15.809 1.00 97.69 195 THR A C 1
ATOM 1516 O O . THR A 1 195 ? -11.330 -8.852 16.144 1.00 97.69 195 THR A O 1
ATOM 1519 N N . LEU A 1 196 ? -10.399 -7.263 14.851 1.00 98.19 196 LEU A N 1
ATOM 1520 C CA . LEU A 1 196 ? -9.453 -8.131 14.170 1.00 98.19 196 LEU A CA 1
ATOM 1521 C C . LEU A 1 196 ? -8.130 -8.160 14.927 1.00 98.19 196 LEU A C 1
ATOM 1523 O O . LEU A 1 196 ? -7.580 -7.116 15.281 1.00 98.19 196 LEU A O 1
ATOM 1527 N N . ILE A 1 197 ? -7.616 -9.372 15.124 1.00 98.00 197 ILE A N 1
ATOM 1528 C CA . ILE A 1 197 ? -6.228 -9.614 15.505 1.00 98.00 197 ILE A CA 1
ATOM 1529 C C . ILE A 1 197 ? -5.513 -10.126 14.263 1.00 98.00 197 ILE A C 1
ATOM 1531 O O . ILE A 1 197 ? -5.894 -11.162 13.721 1.00 98.00 197 ILE A O 1
ATOM 1535 N N . ILE A 1 198 ? -4.494 -9.397 13.816 1.00 98.00 198 ILE A N 1
ATOM 1536 C CA . ILE A 1 198 ? -3.725 -9.695 12.606 1.00 98.00 198 ILE A CA 1
ATOM 1537 C C . ILE A 1 198 ? -2.297 -10.050 13.041 1.00 98.00 198 ILE A C 1
ATOM 1539 O O . ILE A 1 198 ? -1.451 -9.158 13.150 1.00 98.00 198 ILE A O 1
ATOM 1543 N N . PRO A 1 199 ? -2.032 -11.321 13.385 1.00 96.44 199 PRO A N 1
ATOM 1544 C CA . PRO A 1 199 ? -0.724 -11.751 13.853 1.00 96.44 199 PRO A CA 1
ATOM 1545 C C . PRO A 1 199 ? 0.213 -12.015 12.675 1.00 96.44 199 PRO A C 1
ATOM 1547 O O . PRO A 1 199 ? -0.196 -12.588 11.668 1.00 96.44 199 PRO A O 1
ATOM 1550 N N . ARG A 1 200 ? 1.492 -11.668 12.825 1.00 94.44 200 ARG A N 1
ATOM 1551 C CA . ARG A 1 200 ? 2.539 -11.988 11.848 1.00 94.44 200 ARG A CA 1
ATOM 1552 C C . ARG A 1 200 ? 2.817 -13.484 11.774 1.00 94.44 200 ARG A C 1
ATOM 1554 O O . ARG A 1 200 ? 3.030 -13.997 10.684 1.00 94.44 200 ARG A O 1
ATOM 1561 N N . ASN A 1 201 ? 2.834 -14.177 12.909 1.00 94.56 201 ASN A N 1
ATOM 1562 C CA . ASN A 1 201 ? 3.155 -15.601 12.969 1.00 94.56 201 ASN A CA 1
ATOM 1563 C C . ASN A 1 201 ? 2.265 -16.324 13.987 1.00 94.56 201 ASN A C 1
ATOM 1565 O O . ASN A 1 201 ? 2.650 -16.540 15.136 1.00 94.56 201 ASN A O 1
ATOM 1569 N N . LYS A 1 202 ? 1.033 -16.6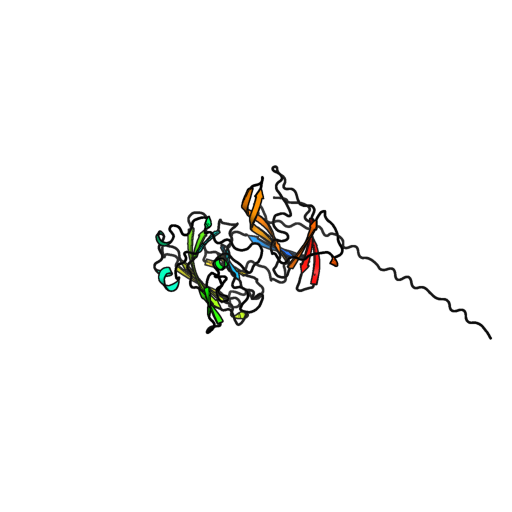50 13.585 1.00 94.94 202 LYS A N 1
ATOM 1570 C CA . LYS A 1 202 ? 0.109 -17.459 14.388 1.00 94.94 202 LYS A CA 1
ATOM 1571 C C . LYS A 1 202 ? -0.972 -18.052 13.497 1.00 94.94 202 LYS A C 1
ATOM 1573 O O . LYS A 1 202 ? -1.727 -17.309 12.872 1.00 94.94 202 LYS A O 1
ATOM 1578 N N . ALA A 1 203 ? -1.088 -19.380 13.513 1.00 94.12 203 ALA A N 1
ATOM 1579 C CA . ALA A 1 203 ? -2.072 -20.112 12.722 1.00 94.12 203 ALA A CA 1
ATOM 1580 C C . ALA A 1 203 ? -3.496 -19.516 12.856 1.00 94.12 203 ALA A C 1
ATOM 1582 O O . ALA A 1 203 ? -3.909 -19.172 13.969 1.00 94.12 203 ALA A O 1
ATOM 1583 N N . PRO A 1 204 ? -4.245 -19.389 11.743 1.00 94.38 204 PRO A N 1
ATOM 1584 C CA . PRO A 1 204 ? -3.907 -19.857 10.391 1.00 94.38 204 PRO A CA 1
ATOM 1585 C C . PRO A 1 204 ? -2.991 -18.908 9.588 1.00 94.38 204 PRO A C 1
ATOM 1587 O O . PRO A 1 204 ? -2.721 -19.174 8.422 1.00 94.38 204 PRO A O 1
ATOM 1590 N N . TYR A 1 205 ? -2.511 -17.813 10.182 1.00 95.25 205 TYR A N 1
ATOM 1591 C CA . TYR A 1 205 ? -1.759 -16.769 9.487 1.00 95.25 205 TYR A CA 1
ATOM 1592 C C . TYR A 1 205 ? -0.238 -16.906 9.644 1.00 95.25 205 TYR A C 1
ATOM 1594 O O . TYR A 1 205 ? 0.277 -17.116 10.746 1.00 95.25 205 TYR A O 1
ATOM 1602 N N . ASN A 1 206 ? 0.489 -16.716 8.541 1.00 95.00 206 ASN A N 1
ATOM 1603 C CA . ASN A 1 206 ? 1.946 -16.630 8.522 1.00 95.00 206 ASN A CA 1
ATOM 1604 C C . ASN A 1 206 ? 2.398 -15.588 7.485 1.00 95.00 206 ASN A C 1
ATOM 1606 O O . ASN A 1 206 ? 2.348 -15.831 6.286 1.00 95.00 206 ASN A O 1
ATOM 1610 N N . PHE A 1 207 ? 2.844 -14.433 7.972 1.00 95.25 207 PHE A N 1
ATOM 1611 C CA . PHE A 1 207 ? 3.332 -13.291 7.198 1.00 95.25 207 PHE A CA 1
ATOM 1612 C C . PHE A 1 207 ? 4.824 -13.020 7.447 1.00 95.25 207 PHE A C 1
ATOM 1614 O O . PHE A 1 207 ? 5.312 -11.905 7.242 1.00 95.25 207 PHE A O 1
ATOM 1621 N N . THR A 1 208 ? 5.573 -14.010 7.941 1.00 93.31 208 THR A N 1
ATOM 1622 C CA . THR A 1 208 ? 6.995 -13.848 8.301 1.00 93.31 208 THR A CA 1
ATOM 1623 C C . THR A 1 208 ? 7.868 -13.431 7.106 1.00 93.31 208 THR A C 1
ATOM 1625 O O . THR A 1 208 ? 8.815 -12.647 7.251 1.00 93.31 208 THR A O 1
ATOM 1628 N N . ASP A 1 209 ? 7.488 -13.838 5.903 1.00 93.50 209 ASP A N 1
ATOM 1629 C CA . ASP A 1 209 ? 8.132 -13.525 4.630 1.00 93.50 209 ASP A CA 1
ATOM 1630 C C . ASP A 1 209 ? 7.310 -12.563 3.751 1.00 93.50 209 ASP A C 1
ATOM 1632 O O . ASP A 1 209 ? 7.646 -12.363 2.588 1.00 93.50 209 ASP A O 1
ATOM 1636 N N . ARG A 1 210 ? 6.272 -11.920 4.292 1.00 94.50 210 ARG A N 1
ATOM 1637 C CA . ARG A 1 210 ? 5.488 -10.880 3.604 1.00 94.50 210 ARG A CA 1
ATOM 1638 C C . ARG A 1 210 ? 5.901 -9.486 4.072 1.00 94.50 210 ARG A C 1
ATOM 1640 O O . ARG A 1 210 ? 6.408 -9.324 5.189 1.00 94.50 210 ARG A O 1
ATOM 1647 N N . LEU A 1 211 ? 5.700 -8.477 3.226 1.00 94.31 211 LEU A N 1
ATOM 1648 C CA . LEU A 1 211 ? 5.794 -7.074 3.625 1.00 94.31 211 LEU A CA 1
ATOM 1649 C C . LEU A 1 211 ? 4.528 -6.646 4.363 1.00 94.31 211 LEU A C 1
ATOM 1651 O O . LEU A 1 211 ? 4.645 -5.988 5.399 1.00 94.31 211 LEU A O 1
ATOM 1655 N N . PHE A 1 212 ? 3.353 -7.061 3.881 1.00 96.62 212 PHE A N 1
ATOM 1656 C CA . PHE A 1 212 ? 2.054 -6.661 4.421 1.00 96.62 212 PHE A CA 1
ATOM 1657 C C . PHE A 1 212 ? 1.079 -7.836 4.583 1.00 96.62 212 PHE A C 1
ATOM 1659 O O . PHE A 1 212 ? 1.104 -8.810 3.832 1.00 96.62 212 PHE A O 1
ATOM 1666 N N . ALA A 1 213 ? 0.162 -7.704 5.543 1.00 97.69 213 ALA A N 1
ATOM 1667 C CA . ALA A 1 213 ? -1.082 -8.469 5.584 1.00 97.69 213 ALA A CA 1
ATOM 1668 C C . ALA A 1 213 ? -2.248 -7.570 5.185 1.00 97.69 213 ALA A C 1
ATOM 1670 O O . ALA A 1 213 ? -2.327 -6.415 5.603 1.00 97.69 213 ALA A O 1
ATOM 1671 N N . TYR A 1 214 ? -3.178 -8.100 4.404 1.00 98.44 214 TYR A N 1
ATOM 1672 C CA . TYR A 1 214 ? -4.236 -7.310 3.786 1.00 98.44 214 TYR A CA 1
ATOM 1673 C C . TYR A 1 214 ? -5.579 -7.602 4.440 1.00 98.44 214 TYR A C 1
ATOM 1675 O O . TYR A 1 214 ? -5.815 -8.712 4.902 1.00 98.44 214 TYR A O 1
ATOM 1683 N N . VAL A 1 215 ? -6.478 -6.621 4.458 1.00 98.50 215 VAL A N 1
ATOM 1684 C CA . VAL A 1 215 ? -7.830 -6.783 4.995 1.00 98.50 215 VAL A CA 1
ATOM 1685 C C . VAL A 1 215 ? -8.865 -6.325 3.980 1.00 98.50 215 VAL A C 1
ATOM 1687 O O . VAL A 1 215 ? -8.814 -5.211 3.444 1.00 98.50 215 VAL A O 1
ATOM 1690 N N . ASN A 1 216 ? -9.860 -7.181 3.763 1.00 97.56 216 ASN A N 1
ATOM 1691 C CA . ASN A 1 216 ? -11.089 -6.818 3.081 1.00 97.56 216 ASN A CA 1
ATOM 1692 C C . ASN A 1 216 ? -12.127 -6.361 4.112 1.00 97.56 216 ASN A C 1
ATOM 1694 O O . ASN A 1 216 ? -12.741 -7.175 4.785 1.00 97.56 216 ASN A O 1
ATOM 1698 N N . LEU A 1 217 ? -12.346 -5.052 4.228 1.00 95.81 217 LEU A N 1
ATOM 1699 C CA . LEU A 1 217 ? -13.348 -4.482 5.143 1.00 95.81 217 LEU A CA 1
ATOM 1700 C C . LEU A 1 217 ? -14.806 -4.935 4.911 1.00 95.81 217 LEU A C 1
ATOM 1702 O O . LEU A 1 217 ? -15.609 -4.818 5.830 1.00 95.81 217 LEU A O 1
ATOM 1706 N N . GLY A 1 218 ? -15.154 -5.455 3.729 1.00 93.25 218 GLY A N 1
ATOM 1707 C CA . GLY A 1 218 ? -16.499 -5.966 3.440 1.00 93.25 218 GLY A CA 1
ATOM 1708 C C . GLY A 1 218 ? -16.772 -7.331 4.070 1.00 93.25 218 GLY A C 1
ATOM 1709 O O . GLY A 1 218 ? -17.853 -7.561 4.600 1.00 93.25 218 GLY A O 1
ATOM 1710 N N . SER A 1 219 ? -15.781 -8.224 4.032 1.00 95.06 219 SER A N 1
ATOM 1711 C CA . SER A 1 219 ? -15.863 -9.582 4.592 1.00 95.06 219 SER A CA 1
ATOM 1712 C C . SER A 1 219 ? -15.127 -9.751 5.922 1.00 95.06 219 SER A C 1
ATOM 1714 O O . SER A 1 219 ? -15.209 -10.809 6.537 1.00 95.06 219 SER A O 1
ATOM 1716 N N . TYR A 1 220 ? -14.375 -8.735 6.347 1.00 95.56 220 TYR A N 1
ATOM 1717 C CA . TYR A 1 220 ? -13.418 -8.766 7.458 1.00 95.56 220 TYR A CA 1
ATOM 1718 C C . TYR A 1 220 ? -12.306 -9.816 7.315 1.00 95.56 220 TYR A C 1
ATOM 1720 O O . TYR A 1 220 ? -11.606 -10.117 8.281 1.00 95.56 220 TYR A O 1
ATOM 1728 N N . ALA A 1 221 ? -12.112 -10.356 6.108 1.00 97.19 221 ALA A N 1
ATOM 1729 C CA . ALA A 1 221 ? -11.092 -11.357 5.844 1.00 97.19 221 ALA A CA 1
ATOM 1730 C C . ALA A 1 221 ? -9.687 -10.745 5.904 1.00 97.19 221 ALA A C 1
ATOM 1732 O O . ALA A 1 221 ? -9.424 -9.711 5.282 1.00 97.19 221 ALA A O 1
ATOM 1733 N N . ILE A 1 222 ? -8.788 -11.427 6.614 1.00 98.50 222 ILE A N 1
ATOM 1734 C CA . ILE A 1 222 ? -7.343 -11.193 6.578 1.00 98.50 222 ILE A CA 1
ATOM 1735 C C . ILE A 1 222 ? -6.769 -12.055 5.444 1.00 98.50 222 ILE A C 1
ATOM 1737 O O . ILE A 1 222 ? -7.049 -13.250 5.373 1.00 98.50 222 ILE A O 1
ATOM 1741 N N . LEU A 1 223 ? -5.986 -11.454 4.550 1.00 97.88 223 LEU A N 1
ATOM 1742 C CA . LEU A 1 223 ? -5.548 -12.052 3.290 1.00 97.88 223 LEU A CA 1
ATOM 1743 C C . LEU A 1 223 ? -4.018 -12.074 3.174 1.00 97.88 223 LEU A C 1
ATOM 1745 O O . LEU A 1 223 ? -3.351 -11.068 3.434 1.00 97.88 223 LEU A O 1
ATOM 1749 N N . ASP A 1 224 ? -3.491 -13.199 2.685 1.00 96.06 224 ASP A N 1
ATOM 1750 C CA . ASP A 1 224 ? -2.111 -13.341 2.212 1.00 96.06 224 ASP A CA 1
ATOM 1751 C C . ASP A 1 224 ? -2.047 -13.161 0.684 1.00 96.06 224 ASP A C 1
ATOM 1753 O O . ASP A 1 224 ? -2.387 -14.056 -0.098 1.00 96.06 224 ASP A O 1
ATOM 1757 N N . ARG A 1 225 ? -1.652 -11.962 0.246 1.00 95.38 225 ARG A N 1
ATOM 1758 C CA . ARG A 1 225 ? -1.673 -11.569 -1.172 1.00 95.38 225 ARG A CA 1
ATOM 1759 C C . ARG A 1 225 ? -0.307 -11.532 -1.833 1.00 95.38 225 ARG A C 1
ATOM 1761 O O . ARG A 1 225 ? -0.221 -11.838 -3.017 1.00 95.38 225 ARG A O 1
ATOM 1768 N N . GLU A 1 226 ? 0.745 -11.205 -1.102 1.00 94.50 226 GLU A N 1
ATOM 1769 C CA . GLU A 1 226 ? 2.092 -11.095 -1.663 1.00 94.50 226 GLU A CA 1
ATOM 1770 C C . GLU A 1 226 ? 2.704 -12.498 -1.870 1.00 94.50 226 GLU A C 1
ATOM 1772 O O . GLU A 1 226 ? 2.282 -13.464 -1.226 1.00 94.50 226 GLU A O 1
ATOM 1777 N N . PRO A 1 227 ? 3.648 -12.681 -2.805 1.00 96.06 227 PRO A N 1
ATOM 1778 C CA . PRO A 1 227 ? 4.608 -13.776 -2.716 1.00 96.06 227 PRO A CA 1
ATOM 1779 C C . PRO A 1 227 ? 5.618 -13.488 -1.588 1.00 96.06 227 PRO A C 1
ATOM 1781 O O . PRO A 1 227 ? 5.560 -12.443 -0.937 1.00 96.06 227 PRO A O 1
ATOM 1784 N N . SER A 1 228 ? 6.569 -14.396 -1.342 1.00 95.50 228 SER A N 1
ATOM 1785 C CA . SER A 1 228 ? 7.690 -14.086 -0.439 1.00 95.50 228 SER A CA 1
ATOM 1786 C C . SER A 1 228 ? 8.377 -12.794 -0.887 1.00 95.50 228 SER A C 1
ATOM 1788 O O . SER A 1 228 ? 8.653 -12.625 -2.072 1.00 95.50 228 SER A O 1
ATOM 1790 N N . LYS A 1 229 ? 8.714 -11.909 0.055 1.00 93.00 229 LYS A N 1
ATOM 1791 C CA . LYS A 1 229 ? 9.459 -10.656 -0.168 1.00 93.00 229 LYS A CA 1
ATOM 1792 C C . LYS A 1 229 ? 10.863 -10.858 -0.759 1.00 93.00 229 LYS A C 1
ATOM 1794 O O . LYS A 1 229 ? 11.541 -9.891 -1.080 1.00 93.00 229 LYS A O 1
ATOM 1799 N N . SER A 1 230 ? 11.338 -12.102 -0.845 1.00 93.19 230 SER A N 1
ATOM 1800 C CA . SER A 1 230 ? 12.564 -12.470 -1.565 1.00 93.19 230 SER A CA 1
ATOM 1801 C C . SER A 1 230 ? 12.335 -12.813 -3.039 1.00 93.19 230 SER A C 1
ATOM 1803 O O . SER A 1 230 ? 13.307 -12.970 -3.765 1.00 93.19 230 SER A O 1
ATOM 1805 N N . ASN A 1 231 ? 11.082 -12.972 -3.473 1.00 95.69 231 ASN A N 1
ATOM 1806 C CA . ASN A 1 231 ? 10.721 -13.542 -4.776 1.00 95.69 231 ASN A CA 1
ATOM 1807 C C . ASN A 1 231 ? 10.134 -12.499 -5.740 1.00 95.69 231 ASN A C 1
ATOM 1809 O O . ASN A 1 231 ? 9.480 -12.861 -6.717 1.00 95.69 231 ASN A O 1
ATOM 1813 N N . TRP A 1 232 ? 10.289 -11.207 -5.457 1.00 97.31 232 TRP A N 1
ATOM 1814 C CA . TRP A 1 232 ? 9.865 -10.144 -6.361 1.00 97.31 232 TRP A CA 1
ATOM 1815 C C . TRP A 1 232 ? 10.681 -8.874 -6.143 1.00 97.31 232 TRP A C 1
ATOM 1817 O O . TRP A 1 232 ? 11.107 -8.568 -5.030 1.00 97.31 232 TRP A O 1
ATOM 1827 N N . ASP A 1 233 ? 10.864 -8.134 -7.228 1.00 98.12 233 ASP A N 1
ATOM 1828 C CA . ASP A 1 233 ? 11.620 -6.887 -7.293 1.00 98.12 233 ASP A CA 1
ATOM 1829 C C . ASP A 1 233 ? 10.708 -5.712 -7.660 1.00 98.12 233 ASP A C 1
ATOM 1831 O O . ASP A 1 233 ? 10.907 -4.598 -7.176 1.00 98.12 233 ASP A O 1
ATOM 1835 N N . LEU A 1 234 ? 9.686 -5.961 -8.484 1.00 98.56 234 LEU A N 1
ATOM 1836 C CA . LEU A 1 234 ? 8.763 -4.961 -9.016 1.00 98.56 234 LEU A CA 1
ATOM 1837 C C . LEU A 1 234 ? 7.304 -5.403 -8.825 1.00 98.56 234 LEU A C 1
ATOM 1839 O O . LEU A 1 234 ? 6.985 -6.592 -8.844 1.00 98.56 234 LEU A O 1
ATOM 1843 N N . LEU A 1 235 ? 6.410 -4.431 -8.675 1.00 98.62 235 LEU A N 1
ATOM 1844 C CA . LEU A 1 235 ? 4.967 -4.606 -8.572 1.00 98.62 235 LEU A CA 1
ATOM 1845 C C . LEU A 1 235 ? 4.270 -3.737 -9.621 1.00 98.62 235 LEU A C 1
ATOM 1847 O O . LEU A 1 235 ? 4.297 -2.510 -9.543 1.00 98.62 235 LEU A O 1
ATOM 1851 N N . PHE A 1 236 ? 3.599 -4.379 -10.569 1.00 98.56 236 PHE A N 1
ATOM 1852 C CA . PHE A 1 236 ? 2.716 -3.726 -11.530 1.00 98.56 236 PHE A CA 1
ATOM 1853 C C . PHE A 1 236 ? 1.335 -3.594 -10.895 1.00 98.56 236 PHE A C 1
ATOM 1855 O O . PHE A 1 236 ? 0.696 -4.602 -10.592 1.00 98.56 236 PHE A O 1
ATOM 1862 N N . THR A 1 237 ? 0.895 -2.362 -10.644 1.00 97.81 237 THR A N 1
ATOM 1863 C CA . THR A 1 237 ? -0.309 -2.089 -9.845 1.00 97.81 237 THR A CA 1
ATOM 1864 C C . THR A 1 237 ? -0.923 -0.729 -10.178 1.00 97.81 237 THR A C 1
ATOM 1866 O O . THR A 1 237 ? -0.367 0.070 -10.939 1.00 97.81 237 THR A O 1
ATOM 1869 N N . ARG A 1 238 ? -2.085 -0.452 -9.583 1.00 97.12 238 ARG A N 1
ATOM 1870 C CA . ARG A 1 238 ? -2.732 0.857 -9.609 1.00 97.12 238 ARG A CA 1
ATOM 1871 C C . ARG A 1 238 ? -2.523 1.586 -8.291 1.00 97.12 238 ARG A C 1
ATOM 1873 O O . ARG A 1 238 ? -2.691 1.013 -7.221 1.00 97.12 238 ARG A O 1
ATOM 1880 N N . TYR A 1 239 ? -2.238 2.878 -8.364 1.00 96.50 239 TYR A N 1
ATOM 1881 C CA . TYR A 1 239 ? -2.047 3.723 -7.185 1.00 96.50 239 TYR A CA 1
ATOM 1882 C C . TYR A 1 239 ? -2.383 5.186 -7.508 1.00 96.50 239 TYR A C 1
ATOM 1884 O O . TYR A 1 239 ? -2.661 5.525 -8.659 1.00 96.50 239 TYR A O 1
ATOM 1892 N N . LYS A 1 240 ? -2.439 6.051 -6.487 1.00 94.38 240 LYS A N 1
ATOM 1893 C CA . LYS A 1 240 ? -2.589 7.499 -6.690 1.00 94.38 240 LYS A CA 1
ATOM 1894 C C . LYS A 1 240 ? -1.213 8.124 -6.895 1.00 94.38 240 LYS A C 1
ATOM 1896 O O . LYS A 1 240 ? -0.332 7.942 -6.059 1.00 94.38 240 LYS A O 1
ATOM 1901 N N . ASP A 1 241 ? -1.063 8.888 -7.966 1.00 93.75 241 ASP A N 1
ATOM 1902 C CA . ASP A 1 241 ? 0.105 9.733 -8.216 1.00 93.75 241 ASP A CA 1
ATOM 1903 C C . ASP A 1 241 ? -0.358 11.115 -8.682 1.00 93.75 241 ASP A C 1
ATOM 1905 O O . ASP A 1 241 ? -1.516 11.314 -9.062 1.00 93.75 241 ASP A O 1
ATOM 1909 N N . THR A 1 242 ? 0.546 12.080 -8.636 1.00 88.94 242 THR A N 1
ATOM 1910 C CA . THR A 1 242 ? 0.351 13.388 -9.234 1.00 88.94 242 THR A CA 1
ATOM 1911 C C . THR A 1 242 ? 0.792 13.322 -10.690 1.00 88.94 242 THR A C 1
ATOM 1913 O O . THR A 1 242 ? 1.954 13.049 -10.989 1.00 88.94 242 THR A O 1
ATOM 1916 N N . ALA A 1 243 ? -0.140 13.591 -11.599 1.00 80.38 243 ALA A N 1
ATOM 1917 C CA . ALA A 1 243 ? 0.128 13.625 -13.024 1.00 80.38 243 ALA A CA 1
ATOM 1918 C C . ALA A 1 243 ? -0.204 14.990 -13.610 1.00 80.38 243 ALA A C 1
ATOM 1920 O O . ALA A 1 243 ? -1.224 15.598 -13.276 1.00 80.38 243 ALA A O 1
ATOM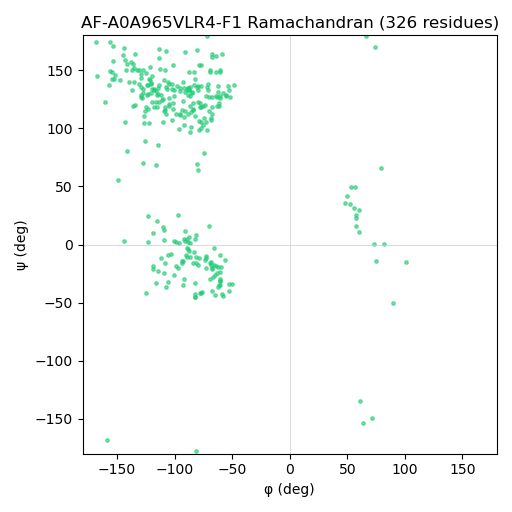 1921 N N . THR A 1 244 ? 0.666 15.454 -14.502 1.00 78.56 244 THR A N 1
ATOM 1922 C CA . THR A 1 244 ? 0.428 16.659 -15.291 1.00 78.56 244 THR A CA 1
ATOM 1923 C C . THR A 1 244 ? -0.150 16.247 -16.634 1.00 78.56 244 THR A C 1
ATOM 1925 O O . THR A 1 244 ? 0.543 15.642 -17.449 1.00 78.56 244 THR A O 1
ATOM 1928 N N . GLN A 1 245 ? -1.412 16.583 -16.885 1.00 69.25 245 GLN A N 1
ATOM 1929 C CA . GLN A 1 245 ? -2.036 16.419 -18.196 1.00 69.25 245 GLN A CA 1
ATOM 1930 C C . GLN A 1 245 ? -2.505 17.772 -18.706 1.00 69.25 245 GLN A C 1
ATOM 1932 O O . GLN A 1 245 ? -3.165 18.518 -17.988 1.00 69.25 245 GLN A O 1
ATOM 1937 N N . MET A 1 246 ? -2.142 18.096 -19.950 1.00 69.25 246 MET A N 1
ATOM 1938 C CA . MET A 1 246 ? -2.545 19.344 -20.611 1.00 69.25 246 MET A CA 1
ATOM 1939 C C . MET A 1 246 ? -2.242 20.612 -19.781 1.00 69.25 246 MET A C 1
ATOM 1941 O O . MET A 1 246 ? -3.009 21.570 -19.795 1.00 69.25 246 MET A O 1
ATOM 1945 N N . GLY A 1 247 ? -1.133 20.616 -19.033 1.00 74.56 247 GLY A N 1
ATOM 1946 C CA . GLY A 1 247 ? -0.722 21.743 -18.185 1.00 74.56 247 GLY A CA 1
ATOM 1947 C C . GLY A 1 247 ? -1.403 21.823 -16.812 1.00 74.56 247 GLY A C 1
ATOM 1948 O O . GLY A 1 247 ? -1.081 22.724 -16.042 1.00 74.56 247 GLY A O 1
ATOM 1949 N N . LEU A 1 248 ? -2.296 20.886 -16.473 1.00 77.56 248 LEU A N 1
ATOM 1950 C CA . LEU A 1 248 ? -2.912 20.773 -15.150 1.00 77.56 248 LEU A CA 1
ATOM 1951 C C . LEU A 1 248 ? -2.304 19.610 -14.368 1.00 77.56 248 LEU A C 1
ATOM 1953 O O . LEU A 1 248 ? -2.298 18.471 -14.834 1.00 77.56 248 LEU A O 1
ATOM 1957 N N . THR A 1 249 ? -1.832 19.902 -13.160 1.00 83.44 249 THR A N 1
ATOM 1958 C CA . THR A 1 249 ? -1.264 18.920 -12.233 1.00 83.44 249 THR A CA 1
ATOM 1959 C C . THR A 1 249 ? -2.338 18.459 -11.256 1.00 83.44 249 THR A C 1
ATOM 1961 O O . THR A 1 249 ? -2.775 19.234 -10.406 1.00 83.44 249 THR A O 1
ATOM 1964 N N . LEU A 1 250 ? -2.766 17.201 -11.367 1.00 85.19 250 LEU A N 1
ATOM 1965 C CA . LEU A 1 250 ? -3.833 16.624 -10.550 1.00 85.19 250 LEU A CA 1
ATOM 1966 C C . LEU A 1 250 ? -3.384 15.307 -9.919 1.00 85.19 250 LEU A C 1
ATOM 1968 O O . LEU A 1 250 ? -2.639 14.534 -10.519 1.00 85.19 250 LEU A O 1
ATOM 1972 N N . THR A 1 251 ? -3.873 15.021 -8.714 1.00 87.44 251 THR A N 1
ATOM 1973 C CA . THR A 1 251 ? -3.754 13.681 -8.133 1.00 87.44 251 THR A CA 1
ATOM 1974 C C . THR A 1 251 ? -4.795 12.773 -8.765 1.00 87.44 251 THR A C 1
ATOM 1976 O O . THR A 1 251 ? -5.994 13.039 -8.685 1.00 87.44 251 THR A O 1
ATOM 1979 N N . MET A 1 252 ? -4.346 11.686 -9.381 1.00 89.56 252 MET A N 1
ATOM 1980 C CA . MET A 1 252 ? -5.214 10.773 -10.109 1.00 89.56 252 MET A CA 1
ATOM 1981 C C . MET A 1 252 ? -4.758 9.321 -9.990 1.00 89.56 252 MET A C 1
ATOM 1983 O O . MET A 1 252 ? -3.641 9.019 -9.572 1.00 89.56 252 MET A O 1
ATOM 1987 N N . ASN A 1 253 ? -5.669 8.408 -10.322 1.00 92.88 253 ASN A N 1
ATOM 1988 C CA . ASN A 1 253 ? -5.395 6.978 -10.310 1.00 92.88 253 ASN A CA 1
ATOM 1989 C C . ASN A 1 253 ? -4.593 6.618 -11.561 1.00 92.88 253 ASN A C 1
ATOM 1991 O O . ASN A 1 253 ? -5.093 6.759 -12.678 1.00 92.88 253 ASN A O 1
ATOM 1995 N N . VAL A 1 254 ? -3.381 6.114 -11.369 1.00 93.88 254 VAL A N 1
ATOM 1996 C CA . VAL A 1 254 ? -2.479 5.681 -12.438 1.00 93.88 254 VAL A CA 1
ATOM 1997 C C . VAL A 1 254 ? -2.274 4.165 -12.385 1.00 93.88 254 VAL A C 1
ATOM 1999 O O . VAL A 1 254 ? -2.531 3.534 -11.361 1.00 93.88 254 VAL A O 1
ATOM 2002 N N . SER A 1 255 ? -1.830 3.577 -13.498 1.00 95.19 255 SER A N 1
ATOM 2003 C CA . SER A 1 255 ? -1.281 2.214 -13.558 1.00 95.19 255 SER A CA 1
ATOM 2004 C C . SER A 1 255 ? 0.213 2.329 -13.827 1.00 95.19 255 SER A C 1
ATOM 2006 O O . SER A 1 255 ? 0.618 2.987 -14.791 1.00 95.19 255 SER A O 1
ATOM 2008 N N . GLY A 1 256 ? 1.037 1.727 -12.980 1.00 96.38 256 GLY A N 1
ATOM 2009 C 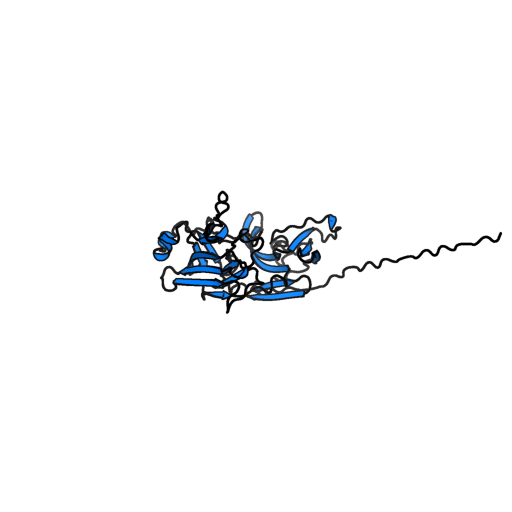CA . GLY A 1 256 ? 2.485 1.880 -13.039 1.00 96.38 256 GLY A CA 1
ATOM 2010 C C . GLY A 1 256 ? 3.223 0.746 -12.348 1.00 96.38 256 GLY A C 1
ATOM 2011 O O . GLY A 1 256 ? 2.641 -0.290 -12.025 1.00 96.38 256 GLY A O 1
ATOM 2012 N N . VAL A 1 257 ? 4.520 0.957 -12.154 1.00 98.44 257 VAL A N 1
ATOM 2013 C CA . VAL A 1 257 ? 5.441 -0.018 -11.578 1.00 98.44 257 VAL A CA 1
ATOM 2014 C C . VAL A 1 257 ? 6.047 0.559 -10.309 1.00 98.44 257 VAL A C 1
ATOM 2016 O O . VAL A 1 257 ? 6.667 1.623 -10.332 1.00 98.44 257 VAL A O 1
ATOM 2019 N N . LEU A 1 258 ? 5.861 -0.153 -9.201 1.00 98.44 258 LEU A N 1
ATOM 2020 C CA . LEU A 1 258 ? 6.460 0.170 -7.914 1.00 98.44 258 LEU A CA 1
ATOM 2021 C C . LEU A 1 258 ? 7.583 -0.819 -7.604 1.00 98.44 258 LEU A C 1
ATOM 2023 O O . LEU A 1 258 ? 7.397 -2.025 -7.742 1.00 98.44 258 LEU A O 1
ATOM 2027 N N . GLN A 1 259 ? 8.737 -0.337 -7.160 1.00 97.88 259 GLN A N 1
ATOM 2028 C CA . GLN A 1 259 ? 9.850 -1.197 -6.760 1.00 97.88 259 GLN A CA 1
ATOM 2029 C C . GLN A 1 259 ? 9.701 -1.691 -5.311 1.00 97.88 259 GLN A C 1
ATOM 2031 O O . GLN A 1 259 ? 9.163 -1.013 -4.424 1.00 97.88 259 GLN A O 1
ATOM 2036 N N . HIS A 1 260 ? 10.214 -2.891 -5.065 1.00 96.75 260 HIS A N 1
ATOM 2037 C CA . HIS A 1 260 ? 10.351 -3.486 -3.743 1.00 96.75 260 HIS A CA 1
ATOM 2038 C C . HIS A 1 260 ? 11.268 -2.618 -2.853 1.00 96.75 260 HIS A C 1
ATOM 2040 O O . HIS A 1 260 ? 12.215 -2.020 -3.363 1.00 96.75 260 HIS A O 1
ATOM 2046 N N . PRO A 1 261 ? 11.091 -2.551 -1.516 1.00 93.56 261 PRO A N 1
ATOM 2047 C CA . PRO A 1 261 ? 11.948 -1.694 -0.690 1.00 93.56 261 PRO A CA 1
ATOM 2048 C C . PRO A 1 261 ? 13.437 -2.096 -0.669 1.00 93.56 261 PRO A C 1
ATOM 2050 O O . PRO A 1 261 ? 14.293 -1.276 -0.335 1.00 93.56 261 PRO A O 1
ATOM 2053 N N . ASN A 1 262 ? 13.769 -3.337 -1.047 1.00 93.12 262 ASN A N 1
ATOM 2054 C CA . ASN A 1 262 ? 15.161 -3.776 -1.239 1.00 93.12 262 ASN A CA 1
ATOM 2055 C C . ASN A 1 262 ? 15.692 -3.506 -2.656 1.00 93.12 262 ASN A C 1
ATOM 2057 O O . ASN A 1 262 ? 16.807 -3.912 -2.965 1.00 93.12 262 ASN A O 1
ATOM 2061 N N . VAL A 1 263 ? 14.937 -2.808 -3.497 1.00 96.81 263 VAL A N 1
ATOM 2062 C CA . VAL A 1 263 ? 15.341 -2.410 -4.843 1.00 96.81 263 VAL A CA 1
ATOM 2063 C C . VAL A 1 263 ? 15.569 -0.903 -4.880 1.00 96.81 263 VAL A C 1
ATOM 2065 O O . VAL A 1 263 ? 14.847 -0.142 -4.234 1.00 96.81 263 VAL A O 1
ATOM 2068 N N . SER A 1 264 ? 16.591 -0.486 -5.621 1.00 97.50 264 SER A N 1
ATOM 2069 C CA . SER A 1 264 ? 16.781 0.899 -6.043 1.00 97.50 264 SER A CA 1
ATOM 2070 C C . SER A 1 264 ? 16.918 0.967 -7.559 1.00 97.50 264 SER A C 1
ATOM 2072 O O . SER A 1 264 ? 17.416 0.026 -8.185 1.00 97.50 264 SER A O 1
ATOM 2074 N N . VAL A 1 265 ? 16.455 2.062 -8.158 1.00 98.06 265 VAL A N 1
ATOM 2075 C CA . VAL A 1 265 ? 16.411 2.223 -9.617 1.00 98.06 265 VAL A CA 1
ATOM 2076 C C . VAL A 1 265 ? 17.162 3.477 -10.036 1.00 98.06 265 VAL A C 1
ATOM 2078 O O . VAL A 1 265 ? 17.036 4.519 -9.398 1.00 98.06 265 VAL A O 1
ATOM 2081 N N . ALA A 1 266 ? 17.949 3.374 -11.104 1.00 97.12 266 ALA A N 1
ATOM 2082 C CA . ALA A 1 266 ? 18.503 4.517 -11.816 1.00 97.12 266 ALA A CA 1
ATOM 2083 C C . ALA A 1 266 ? 17.905 4.587 -13.225 1.00 97.12 266 ALA A C 1
ATOM 2085 O O . ALA A 1 266 ? 17.787 3.567 -13.907 1.00 97.12 266 ALA A O 1
ATOM 2086 N N . GLU A 1 267 ? 17.553 5.787 -13.670 1.00 95.38 267 GLU A N 1
ATOM 2087 C CA . GLU A 1 267 ? 16.988 6.028 -14.997 1.00 95.38 267 GLU A CA 1
ATOM 2088 C C . GLU A 1 267 ? 18.058 6.561 -15.950 1.00 95.38 267 GLU A C 1
ATOM 2090 O O . GLU A 1 267 ? 18.798 7.491 -15.622 1.00 95.38 267 GLU A O 1
ATOM 2095 N N . ALA A 1 268 ? 18.124 5.988 -17.149 1.00 93.56 268 ALA A N 1
ATOM 2096 C CA . ALA A 1 268 ? 18.985 6.448 -18.227 1.00 93.56 268 ALA A CA 1
ATOM 2097 C C . ALA A 1 268 ? 18.125 6.782 -19.460 1.00 93.56 268 ALA A C 1
ATOM 2099 O O . ALA A 1 268 ? 17.650 5.869 -20.148 1.00 93.56 268 ALA A O 1
ATOM 2100 N N . PRO A 1 269 ? 17.895 8.074 -19.755 1.00 89.75 269 PRO A N 1
ATOM 2101 C CA . PRO A 1 269 ? 17.082 8.478 -20.895 1.00 89.75 269 PRO A CA 1
ATOM 2102 C C . PRO A 1 269 ? 17.757 8.120 -22.225 1.00 89.75 269 PRO A C 1
ATOM 2104 O O . PRO A 1 269 ? 18.963 7.869 -22.295 1.00 89.75 269 PRO A O 1
ATOM 2107 N N . ASN A 1 270 ? 16.968 8.140 -23.299 1.00 85.25 270 ASN A N 1
ATOM 2108 C CA . ASN A 1 270 ? 17.373 7.816 -24.671 1.00 85.25 270 ASN A CA 1
ATOM 2109 C C . ASN A 1 270 ? 17.917 6.389 -24.841 1.00 85.25 270 ASN A C 1
ATOM 2111 O O . ASN A 1 270 ? 18.782 6.160 -25.686 1.00 85.25 270 ASN A O 1
ATOM 2115 N N . ALA A 1 271 ? 17.441 5.451 -24.016 1.00 76.88 271 ALA A N 1
ATOM 2116 C CA . ALA A 1 271 ? 17.956 4.084 -23.932 1.00 76.88 271 ALA A CA 1
ATOM 2117 C C . ALA A 1 271 ? 19.493 4.007 -23.836 1.00 76.88 271 ALA A C 1
ATOM 2119 O O . ALA A 1 271 ? 20.129 3.102 -24.384 1.00 76.88 271 ALA A O 1
ATOM 2120 N N . ALA A 1 272 ? 20.107 4.968 -23.141 1.00 78.00 272 ALA A N 1
ATOM 2121 C CA . ALA A 1 272 ? 21.544 4.966 -22.937 1.00 78.00 272 ALA A CA 1
ATOM 2122 C C . ALA A 1 272 ? 21.983 3.753 -22.097 1.00 78.00 272 ALA A C 1
ATOM 2124 O O . ALA A 1 272 ? 21.274 3.297 -21.196 1.00 78.00 272 ALA A O 1
ATOM 2125 N N . MET A 1 273 ? 23.195 3.264 -22.368 1.00 83.62 273 MET A N 1
ATOM 2126 C CA . MET A 1 273 ? 23.880 2.238 -21.572 1.00 83.62 273 MET A CA 1
ATOM 2127 C C . MET A 1 273 ? 25.156 2.832 -20.957 1.00 83.62 273 MET A C 1
ATOM 2129 O O . MET A 1 273 ? 26.262 2.510 -21.398 1.00 83.62 273 MET A O 1
ATOM 2133 N N . PRO A 1 274 ? 25.033 3.776 -20.002 1.00 79.19 274 PRO A N 1
ATOM 2134 C CA . PRO A 1 274 ? 26.193 4.364 -19.349 1.00 79.19 274 PRO A CA 1
ATOM 2135 C C . PRO A 1 274 ? 26.920 3.329 -18.483 1.00 79.19 274 PRO A C 1
ATOM 2137 O O . PRO A 1 274 ? 26.363 2.312 -18.069 1.00 79.19 274 PRO A O 1
ATOM 2140 N N . ILE A 1 275 ? 28.178 3.621 -18.158 1.00 79.62 275 ILE A N 1
ATOM 2141 C CA . ILE A 1 275 ? 28.935 2.843 -17.174 1.00 79.62 275 ILE A CA 1
ATOM 2142 C C . ILE A 1 275 ? 28.227 2.955 -15.817 1.00 79.62 275 ILE A C 1
ATOM 2144 O O . ILE A 1 275 ? 27.854 4.055 -15.410 1.00 79.62 275 ILE A O 1
ATOM 2148 N N . LEU A 1 276 ? 28.100 1.835 -15.095 1.00 77.06 276 LEU A N 1
ATOM 2149 C CA . LEU A 1 276 ? 27.388 1.755 -13.810 1.00 77.06 276 LEU A CA 1
ATOM 2150 C C . LEU A 1 276 ? 27.811 2.831 -12.792 1.00 77.06 276 LEU A C 1
ATOM 2152 O O . LEU A 1 276 ? 26.975 3.309 -12.035 1.00 77.06 276 LEU A O 1
ATOM 2156 N N . ALA A 1 277 ? 29.086 3.236 -12.788 1.00 80.50 277 ALA A N 1
ATOM 2157 C CA . ALA A 1 277 ? 29.621 4.260 -11.885 1.00 80.50 277 ALA A CA 1
ATOM 2158 C C . ALA A 1 277 ? 28.977 5.651 -12.055 1.00 80.50 277 ALA A C 1
ATOM 2160 O O . ALA A 1 277 ? 29.059 6.471 -11.145 1.00 80.50 277 ALA A O 1
ATOM 2161 N N . ASN A 1 278 ? 28.327 5.909 -13.193 1.00 86.31 278 ASN A N 1
ATO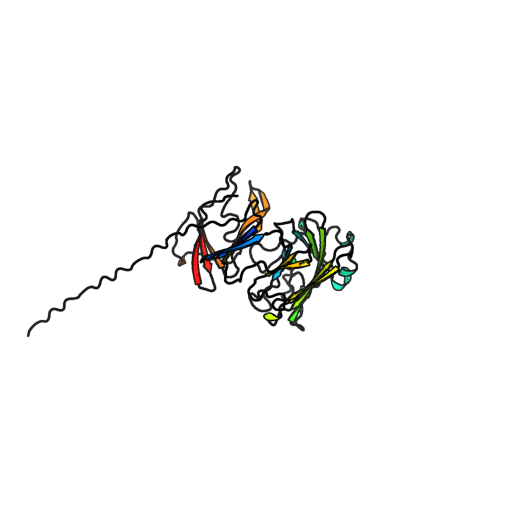M 2162 C CA . ASN A 1 278 ? 27.669 7.181 -13.492 1.00 86.31 278 ASN A CA 1
ATOM 2163 C C . ASN A 1 278 ? 26.161 7.159 -13.188 1.00 86.31 278 ASN A C 1
ATOM 2165 O O . ASN A 1 278 ? 25.473 8.146 -13.444 1.00 86.31 278 ASN A O 1
ATOM 2169 N N . LEU A 1 279 ? 25.629 6.041 -12.683 1.00 90.88 279 LEU A N 1
ATOM 2170 C CA . LEU A 1 279 ? 24.214 5.899 -12.355 1.00 90.88 279 LEU A CA 1
ATOM 2171 C C . LEU A 1 279 ? 23.920 6.386 -10.934 1.00 90.88 279 LEU A C 1
ATOM 2173 O O . LEU A 1 279 ? 24.613 6.028 -9.982 1.00 90.88 279 LEU A O 1
ATOM 2177 N N . SER A 1 280 ? 22.834 7.145 -10.789 1.00 94.06 280 SER A N 1
ATOM 2178 C CA . SER A 1 280 ? 22.300 7.558 -9.491 1.00 94.06 280 SER A CA 1
ATOM 2179 C C . SER A 1 280 ? 21.083 6.706 -9.145 1.00 94.06 280 SER A C 1
ATOM 2181 O O . SER A 1 280 ? 20.028 6.849 -9.759 1.00 94.06 280 SER A O 1
ATOM 2183 N N . PHE A 1 281 ? 21.241 5.792 -8.187 1.00 96.25 281 PHE A N 1
ATOM 2184 C CA . PHE A 1 281 ? 20.171 4.894 -7.755 1.00 96.25 281 PHE A CA 1
ATOM 2185 C C . PHE A 1 281 ? 19.275 5.558 -6.709 1.00 96.25 281 PHE A C 1
ATOM 2187 O O . PHE A 1 281 ? 19.758 6.086 -5.708 1.00 96.25 281 PHE A O 1
ATOM 2194 N N . ILE A 1 282 ? 17.964 5.475 -6.924 1.00 96.69 282 ILE A N 1
ATOM 2195 C CA . ILE A 1 282 ? 16.929 6.124 -6.125 1.00 96.69 282 ILE A CA 1
ATOM 2196 C C . ILE A 1 282 ? 16.078 5.051 -5.425 1.00 96.69 282 ILE A C 1
ATOM 2198 O O . ILE A 1 282 ? 15.675 4.053 -6.024 1.00 96.69 282 ILE A O 1
ATOM 2202 N N . ASP A 1 283 ? 15.808 5.257 -4.133 1.00 95.50 283 ASP A N 1
ATOM 2203 C CA . ASP A 1 283 ? 15.001 4.352 -3.294 1.00 95.50 283 ASP A CA 1
ATOM 2204 C C . ASP A 1 283 ? 13.489 4.660 -3.330 1.00 95.50 283 ASP A C 1
ATOM 2206 O O . ASP A 1 283 ? 12.697 3.954 -2.702 1.00 95.50 283 ASP A O 1
ATOM 2210 N N . SER A 1 284 ? 13.078 5.722 -4.033 1.00 96.56 284 SER A N 1
ATOM 2211 C CA . SER A 1 284 ? 11.667 6.096 -4.187 1.00 96.56 284 SER A CA 1
ATOM 2212 C C . SER A 1 284 ? 10.905 4.969 -4.866 1.00 96.56 284 SER A C 1
ATOM 2214 O O . SER A 1 284 ? 11.277 4.529 -5.950 1.00 96.56 284 SER A O 1
ATOM 2216 N N . ILE A 1 285 ? 9.813 4.509 -4.251 1.00 96.25 285 ILE A N 1
ATOM 2217 C CA . ILE A 1 285 ? 9.162 3.282 -4.728 1.00 96.25 285 ILE A CA 1
ATOM 2218 C C . ILE A 1 285 ? 8.583 3.434 -6.142 1.00 96.25 285 ILE A C 1
ATOM 2220 O O . ILE A 1 285 ? 8.471 2.451 -6.861 1.00 96.25 285 ILE A O 1
ATOM 2224 N N . ASN A 1 286 ? 8.239 4.655 -6.552 1.00 97.00 286 ASN A N 1
ATOM 2225 C CA . ASN A 1 286 ? 7.719 4.988 -7.875 1.00 97.00 286 ASN A CA 1
ATOM 2226 C C . ASN A 1 286 ? 8.789 5.514 -8.850 1.00 97.00 286 ASN A C 1
ATOM 2228 O O . ASN A 1 286 ? 8.426 6.245 -9.762 1.00 97.00 286 ASN A O 1
ATOM 2232 N N . SER A 1 287 ? 10.076 5.184 -8.682 1.00 97.38 287 SER A N 1
ATOM 2233 C CA . SER A 1 287 ? 11.119 5.621 -9.629 1.00 97.38 287 SER A CA 1
ATOM 2234 C C . SER A 1 287 ? 10.910 5.107 -11.060 1.00 97.38 287 SER A C 1
ATOM 2236 O O . SER A 1 287 ? 11.262 5.796 -11.999 1.00 97.38 287 SER A O 1
ATOM 2238 N N . ILE A 1 288 ? 10.315 3.925 -11.260 1.00 97.69 288 ILE A N 1
ATOM 2239 C CA . ILE A 1 288 ? 9.825 3.531 -12.599 1.00 97.69 288 ILE A CA 1
ATOM 2240 C C . ILE A 1 288 ? 8.448 4.152 -12.864 1.00 97.69 288 ILE A C 1
ATOM 2242 O O . ILE A 1 288 ? 8.155 4.610 -13.966 1.00 97.69 288 ILE A O 1
ATOM 2246 N N . GLY A 1 289 ? 7.588 4.124 -11.844 1.00 96.62 289 GLY A N 1
ATOM 2247 C CA . GLY A 1 289 ? 6.369 4.914 -11.800 1.00 96.62 289 GLY A CA 1
ATOM 2248 C C . GLY A 1 289 ? 5.356 4.556 -12.881 1.00 96.62 289 GLY A C 1
ATOM 2249 O O . GLY A 1 289 ? 5.261 3.418 -13.352 1.00 96.62 289 GLY A O 1
ATOM 2250 N N . TYR A 1 290 ? 4.531 5.533 -13.244 1.00 94.81 290 TYR A N 1
ATOM 2251 C CA . TYR A 1 290 ? 3.539 5.398 -14.312 1.00 94.81 290 TYR A CA 1
ATOM 2252 C C . TYR A 1 290 ? 4.017 6.005 -15.635 1.00 94.81 290 TYR A C 1
ATOM 2254 O O . TYR A 1 290 ? 3.458 5.658 -16.675 1.00 94.81 290 TYR A O 1
ATOM 2262 N N . ASP A 1 291 ? 5.022 6.878 -15.568 1.00 93.38 291 ASP A N 1
ATOM 2263 C CA . ASP A 1 291 ? 5.534 7.810 -16.577 1.00 93.38 291 ASP A CA 1
ATOM 2264 C C . ASP A 1 291 ? 6.582 7.204 -17.523 1.00 93.38 291 ASP A C 1
ATOM 2266 O O . ASP A 1 291 ? 6.980 7.826 -18.511 1.00 93.38 291 ASP A O 1
ATOM 2270 N N . TRP A 1 292 ? 6.897 5.918 -17.347 1.00 94.88 292 TRP A N 1
ATOM 2271 C CA . TRP A 1 292 ? 7.464 5.090 -18.418 1.00 94.88 292 TRP A CA 1
ATOM 2272 C C . TRP A 1 292 ? 6.581 5.056 -19.682 1.00 94.88 292 TRP A C 1
ATOM 2274 O O . TRP A 1 292 ? 7.030 4.637 -20.748 1.00 94.88 292 TRP A O 1
ATOM 2284 N N . LYS A 1 293 ? 5.326 5.514 -19.579 1.00 93.81 293 LYS A N 1
ATOM 2285 C CA . LYS A 1 293 ? 4.398 5.765 -20.687 1.00 93.81 293 LYS A CA 1
ATOM 2286 C C . LYS A 1 293 ? 3.572 7.029 -20.440 1.00 93.81 293 LYS A C 1
ATOM 2288 O O . LYS A 1 293 ? 3.291 7.387 -19.298 1.00 93.81 293 LYS A O 1
ATOM 2293 N N . TYR A 1 294 ? 3.086 7.649 -21.510 1.00 90.69 294 TYR A N 1
ATOM 2294 C CA . TYR A 1 294 ? 2.204 8.815 -21.437 1.00 90.69 294 TYR A CA 1
ATOM 2295 C C . TYR A 1 294 ? 1.132 8.800 -22.533 1.00 90.69 294 TYR A C 1
ATOM 2297 O O . TYR A 1 294 ? 1.265 8.127 -23.555 1.00 90.69 294 TYR A O 1
ATOM 2305 N N . PHE A 1 295 ? 0.042 9.537 -22.308 1.00 88.12 295 PHE A N 1
ATOM 2306 C CA . PHE A 1 295 ? -1.031 9.707 -23.286 1.00 88.12 295 PHE A CA 1
ATOM 2307 C C . PHE A 1 295 ? -0.784 10.980 -24.110 1.00 88.12 295 PHE A C 1
ATOM 2309 O O . PHE A 1 295 ? -0.825 12.070 -23.536 1.00 88.12 295 PHE A O 1
ATOM 2316 N N . PRO A 1 296 ? -0.550 10.895 -25.434 1.00 87.94 296 PRO A N 1
ATOM 2317 C CA . PRO A 1 296 ? -0.244 12.067 -26.261 1.00 87.94 296 PRO A CA 1
ATOM 2318 C C . PRO A 1 296 ? -1.490 12.871 -26.688 1.00 87.94 296 PRO A C 1
ATOM 2320 O O . PRO A 1 296 ? -1.384 13.756 -27.530 1.00 87.94 296 PRO A O 1
ATOM 2323 N N . GLY A 1 297 ? -2.680 12.560 -26.158 1.00 86.38 297 GLY A N 1
ATOM 2324 C CA . GLY A 1 297 ? -3.960 13.169 -26.558 1.00 86.38 297 GLY A CA 1
ATOM 2325 C C . GLY A 1 297 ? -4.804 12.297 -27.496 1.00 86.38 297 GLY A C 1
ATOM 2326 O O . GLY A 1 297 ? -6.005 12.517 -27.625 1.00 86.38 297 GLY A O 1
ATOM 2327 N N . THR A 1 298 ? -4.208 11.263 -28.093 1.00 88.81 298 THR A N 1
ATOM 2328 C CA . THR A 1 298 ? -4.893 10.219 -28.869 1.00 88.81 298 THR A CA 1
ATOM 2329 C C . THR A 1 298 ? -4.317 8.852 -28.520 1.00 88.81 298 THR A C 1
ATOM 2331 O O . THR A 1 298 ? -3.143 8.751 -28.175 1.00 88.81 298 THR A O 1
ATOM 2334 N N . TYR A 1 299 ? -5.125 7.794 -28.610 1.00 86.12 299 TYR A N 1
ATOM 2335 C CA . TYR A 1 299 ? -4.608 6.428 -28.504 1.00 86.12 299 TYR A CA 1
ATOM 2336 C C . TYR A 1 299 ? -3.752 6.077 -29.737 1.00 86.12 299 TYR A C 1
ATOM 2338 O O . TYR A 1 299 ? -4.068 6.552 -30.834 1.00 86.12 299 TYR A O 1
ATOM 2346 N N . PRO A 1 300 ? -2.715 5.228 -29.587 1.00 89.88 300 PRO A N 1
ATOM 2347 C CA . PRO A 1 300 ? -2.281 4.560 -28.352 1.00 89.88 300 PRO A CA 1
ATOM 2348 C C . PRO A 1 300 ? -1.438 5.454 -27.420 1.00 89.88 300 PRO A C 1
ATOM 2350 O O . PRO A 1 300 ? -0.961 6.516 -27.809 1.00 89.88 300 PRO A O 1
ATOM 2353 N N . TYR A 1 301 ? -1.232 4.999 -26.179 1.00 91.69 301 TYR A N 1
ATOM 2354 C CA . TYR A 1 301 ? -0.197 5.563 -25.302 1.00 91.69 301 TYR A CA 1
ATOM 2355 C C . TYR A 1 301 ? 1.189 5.392 -25.936 1.00 91.69 301 TYR A C 1
ATOM 2357 O O . TYR A 1 301 ? 1.446 4.413 -26.638 1.00 91.69 301 TYR A O 1
ATOM 2365 N N . VAL A 1 302 ? 2.095 6.315 -25.629 1.00 93.62 302 VAL A N 1
ATOM 2366 C CA . VAL A 1 302 ? 3.489 6.278 -26.078 1.00 93.62 302 VAL A CA 1
ATOM 2367 C C . VAL A 1 302 ? 4.371 5.808 -24.930 1.00 93.62 302 VAL A C 1
ATOM 2369 O O . VAL A 1 302 ? 4.226 6.281 -23.803 1.00 93.62 302 VAL A O 1
ATOM 2372 N N . VAL A 1 303 ? 5.282 4.879 -25.218 1.00 95.38 303 VAL A N 1
ATOM 2373 C CA . VAL A 1 303 ? 6.296 4.403 -24.270 1.00 95.38 303 VAL A CA 1
ATOM 2374 C C . VAL A 1 303 ? 7.524 5.308 -24.343 1.00 95.38 303 VAL A C 1
ATOM 2376 O O . VAL A 1 303 ? 8.000 5.644 -25.428 1.00 95.38 303 VAL A O 1
ATOM 2379 N N . SER A 1 304 ? 8.022 5.718 -23.183 1.00 92.88 304 SER A N 1
ATOM 2380 C CA . SER A 1 304 ? 9.212 6.552 -23.043 1.00 92.88 304 SER A CA 1
ATOM 2381 C C . SER A 1 304 ? 10.471 5.753 -23.398 1.00 92.88 304 SER A C 1
ATOM 2383 O O . SER A 1 304 ? 10.628 4.604 -22.988 1.00 92.88 304 SER A O 1
ATOM 2385 N N . ASN A 1 305 ? 11.400 6.367 -24.136 1.00 92.19 305 ASN A N 1
ATOM 2386 C CA . ASN A 1 305 ? 12.670 5.738 -24.505 1.00 92.19 305 ASN A CA 1
ATOM 2387 C C . ASN A 1 305 ? 13.687 5.815 -23.347 1.00 92.19 305 ASN A C 1
ATOM 2389 O O . ASN A 1 305 ? 14.663 6.563 -23.422 1.00 92.19 305 ASN A O 1
ATOM 2393 N N . THR A 1 306 ? 13.443 5.073 -22.267 1.00 94.06 306 THR A N 1
ATOM 2394 C CA . THR A 1 306 ? 14.250 5.089 -21.035 1.00 94.06 306 THR A CA 1
ATOM 2395 C C . THR A 1 306 ? 14.663 3.672 -20.652 1.00 94.06 306 THR A C 1
ATOM 2397 O O . THR A 1 306 ? 13.835 2.762 -20.640 1.00 94.06 306 THR A O 1
ATOM 2400 N N . ASN A 1 307 ? 15.940 3.497 -20.307 1.00 94.94 307 ASN A N 1
ATOM 2401 C CA . ASN A 1 307 ? 16.425 2.284 -19.656 1.00 94.94 307 ASN A CA 1
ATOM 2402 C C . ASN A 1 307 ? 16.376 2.468 -18.140 1.00 94.94 307 ASN A C 1
ATOM 2404 O O . ASN A 1 307 ? 16.830 3.484 -17.612 1.00 94.94 307 ASN A O 1
ATOM 2408 N N . TYR A 1 308 ? 15.878 1.454 -17.445 1.00 97.00 308 TYR A N 1
ATOM 2409 C CA . TYR A 1 308 ? 15.813 1.403 -15.992 1.00 97.00 308 TYR A CA 1
ATOM 2410 C C . TYR A 1 308 ? 16.840 0.395 -15.487 1.00 97.00 308 TYR A C 1
ATOM 2412 O O . TYR A 1 308 ? 16.743 -0.802 -15.754 1.00 97.00 308 TYR A O 1
ATOM 2420 N N . PHE A 1 309 ? 17.833 0.876 -14.750 1.00 96.75 309 PHE A N 1
ATOM 2421 C CA . PHE A 1 309 ? 18.813 0.036 -14.078 1.00 96.75 309 PHE A CA 1
ATOM 2422 C C . PHE A 1 309 ? 18.272 -0.328 -12.704 1.00 96.75 309 PHE A C 1
ATOM 2424 O O . PHE A 1 309 ? 18.144 0.529 -11.833 1.00 96.75 309 PHE A O 1
ATOM 2431 N N . VAL A 1 310 ? 17.954 -1.602 -12.517 1.00 97.06 310 VAL A N 1
ATOM 2432 C CA . VAL A 1 310 ? 17.342 -2.147 -11.307 1.00 97.06 310 VAL A CA 1
ATOM 2433 C C . VAL A 1 310 ? 18.428 -2.823 -10.478 1.00 97.06 310 VAL A C 1
ATOM 2435 O O . VAL A 1 310 ? 19.034 -3.798 -10.923 1.00 97.06 310 VAL A O 1
ATOM 2438 N N . LYS A 1 311 ? 18.687 -2.309 -9.273 1.00 96.44 311 LYS A N 1
ATOM 2439 C CA . LYS A 1 311 ? 19.642 -2.886 -8.321 1.00 96.44 311 LYS A CA 1
ATOM 2440 C C . LYS A 1 311 ? 18.901 -3.586 -7.192 1.00 96.44 311 LYS A C 1
ATOM 2442 O O . LYS A 1 311 ? 18.194 -2.936 -6.423 1.00 96.44 311 LYS A O 1
ATOM 2447 N N . ASN A 1 312 ? 19.146 -4.881 -7.017 1.00 95.38 312 ASN A N 1
ATOM 2448 C CA . ASN A 1 312 ? 18.726 -5.595 -5.817 1.00 95.38 312 ASN A CA 1
ATOM 2449 C C . ASN A 1 312 ? 19.784 -5.400 -4.716 1.00 95.38 312 ASN A C 1
ATOM 2451 O O . ASN A 1 312 ? 20.934 -5.819 -4.844 1.00 95.38 312 ASN A O 1
ATOM 2455 N N . LYS A 1 313 ? 19.411 -4.733 -3.619 1.00 92.81 313 LYS A N 1
ATOM 2456 C CA . LYS A 1 313 ? 20.331 -4.355 -2.532 1.00 92.81 313 LYS A CA 1
ATOM 2457 C C . LYS A 1 313 ? 20.772 -5.539 -1.668 1.00 92.81 313 LYS A C 1
ATOM 2459 O O . LYS A 1 313 ? 21.801 -5.432 -1.009 1.00 92.81 313 LYS A O 1
ATOM 2464 N N . ASN A 1 314 ? 20.035 -6.652 -1.679 1.00 89.88 314 ASN A N 1
ATOM 2465 C CA . ASN A 1 314 ? 20.381 -7.834 -0.886 1.00 89.88 314 ASN A CA 1
ATOM 2466 C C . ASN A 1 314 ? 21.433 -8.696 -1.582 1.00 89.88 314 ASN A C 1
ATOM 2468 O O . ASN A 1 314 ? 22.378 -9.152 -0.949 1.00 89.88 314 ASN A O 1
ATOM 2472 N N . THR A 1 315 ? 21.256 -8.930 -2.881 1.00 91.19 315 THR A N 1
ATOM 2473 C CA . THR A 1 315 ? 22.143 -9.777 -3.692 1.00 91.19 315 THR A CA 1
ATOM 2474 C C . THR A 1 315 ? 23.251 -8.975 -4.374 1.00 91.19 315 THR A C 1
ATOM 2476 O O . THR A 1 315 ? 24.212 -9.557 -4.869 1.00 91.19 315 THR A O 1
ATOM 2479 N N . ASN A 1 316 ? 23.121 -7.643 -4.409 1.00 91.56 316 ASN A N 1
ATOM 2480 C CA . ASN A 1 316 ? 23.961 -6.732 -5.184 1.00 91.56 316 ASN A CA 1
ATOM 2481 C C . ASN A 1 316 ? 23.980 -7.075 -6.690 1.00 91.56 316 ASN A C 1
ATOM 2483 O O . ASN A 1 316 ? 24.984 -6.852 -7.368 1.00 91.56 316 ASN A O 1
ATOM 2487 N N . THR A 1 317 ? 22.872 -7.617 -7.209 1.00 91.56 317 THR A N 1
ATOM 2488 C CA . THR A 1 317 ? 22.673 -7.868 -8.643 1.00 91.56 317 THR A CA 1
ATOM 2489 C C . THR A 1 317 ? 22.098 -6.635 -9.337 1.00 91.56 317 THR A C 1
ATOM 2491 O O . THR A 1 317 ? 21.355 -5.850 -8.740 1.00 91.56 317 THR A O 1
ATOM 2494 N N . TYR A 1 318 ? 22.463 -6.461 -10.609 1.00 92.62 318 TYR A N 1
ATOM 2495 C CA . TYR A 1 318 ? 22.017 -5.363 -11.462 1.00 92.62 318 TYR A CA 1
ATOM 2496 C C . TYR A 1 318 ? 21.346 -5.944 -12.701 1.00 92.62 318 TYR A C 1
ATOM 2498 O O . TYR A 1 318 ? 21.924 -6.796 -13.372 1.00 92.62 318 TYR A O 1
ATOM 2506 N N . SER A 1 319 ? 20.147 -5.461 -12.998 1.00 93.94 319 SER A N 1
ATOM 2507 C CA . SER A 1 319 ? 19.397 -5.776 -14.213 1.00 93.94 319 SER A CA 1
ATOM 2508 C C . SER A 1 319 ? 19.094 -4.493 -14.974 1.00 93.94 319 SER A C 1
ATOM 2510 O O . SER A 1 319 ? 18.988 -3.425 -14.369 1.00 93.94 319 SER A O 1
ATOM 2512 N N . VAL A 1 320 ? 18.933 -4.588 -16.290 1.00 93.88 320 VAL A N 1
ATOM 2513 C CA . VAL A 1 320 ? 18.469 -3.467 -17.115 1.00 93.88 320 VAL A CA 1
ATOM 2514 C C . VAL A 1 320 ? 17.112 -3.831 -17.694 1.00 93.88 320 VAL A C 1
ATOM 2516 O O . VAL A 1 320 ? 16.938 -4.914 -18.245 1.00 93.88 320 VAL A O 1
ATOM 2519 N N . LEU A 1 321 ? 16.151 -2.928 -17.540 1.00 95.25 321 LEU A N 1
ATOM 2520 C CA . LEU A 1 321 ? 14.786 -3.064 -18.025 1.00 95.25 321 LEU A CA 1
ATOM 2521 C C . LEU A 1 321 ? 14.494 -1.952 -19.033 1.00 95.25 321 LEU A C 1
ATOM 2523 O O . LEU A 1 321 ? 14.767 -0.782 -18.769 1.00 95.25 321 LEU A O 1
ATOM 2527 N N . GLN A 1 322 ? 13.891 -2.317 -20.161 1.00 94.94 322 GLN A N 1
ATOM 2528 C CA . GLN A 1 322 ? 13.362 -1.379 -21.143 1.00 94.94 322 GLN A CA 1
ATOM 2529 C C . GLN A 1 322 ? 11.920 -1.766 -21.468 1.00 94.94 322 GLN A C 1
ATOM 2531 O O . GLN A 1 322 ? 11.644 -2.909 -21.835 1.00 94.94 322 GLN A O 1
ATOM 2536 N N . PHE A 1 323 ? 10.995 -0.815 -21.349 1.00 96.56 323 PHE A N 1
ATOM 2537 C CA . PHE A 1 323 ? 9.632 -1.008 -21.838 1.00 96.56 323 PHE A CA 1
ATOM 2538 C C . PHE A 1 323 ? 9.591 -0.760 -23.343 1.00 96.56 323 PHE A C 1
ATOM 2540 O O . PHE A 1 323 ? 10.145 0.221 -23.832 1.00 96.56 323 PHE A O 1
ATOM 2547 N N . THR A 1 324 ? 8.912 -1.636 -24.078 1.00 94.69 324 THR A N 1
ATOM 2548 C CA . THR A 1 324 ? 8.833 -1.568 -25.548 1.00 94.69 324 THR A CA 1
ATOM 2549 C C . THR A 1 324 ? 7.407 -1.395 -26.065 1.00 94.69 324 THR A C 1
ATOM 2551 O O . THR A 1 324 ? 7.214 -0.914 -27.178 1.00 94.69 324 THR A O 1
ATOM 2554 N N . ALA A 1 325 ? 6.399 -1.751 -25.264 1.00 94.00 325 ALA A N 1
ATOM 2555 C CA . ALA A 1 325 ? 4.993 -1.635 -25.625 1.00 94.00 325 ALA A CA 1
ATOM 2556 C C . ALA A 1 325 ? 4.100 -1.481 -24.386 1.00 94.00 325 ALA A C 1
ATOM 2558 O O . ALA A 1 325 ? 4.456 -1.890 -23.280 1.00 94.00 325 ALA A O 1
ATOM 2559 N N . PHE A 1 326 ? 2.905 -0.930 -24.595 1.00 94.69 326 PHE A N 1
ATOM 2560 C CA . PHE A 1 326 ? 1.839 -0.895 -23.601 1.00 94.69 326 PHE A CA 1
ATOM 2561 C C . PHE A 1 326 ? 0.507 -1.260 -24.256 1.00 94.69 326 PHE A C 1
ATOM 2563 O O . PHE A 1 326 ? 0.060 -0.579 -25.176 1.00 94.69 326 PHE A O 1
ATOM 2570 N N . GLY A 1 327 ? -0.105 -2.349 -23.784 1.00 86.62 327 GLY A N 1
ATOM 2571 C CA . GLY A 1 327 ? -1.335 -2.901 -24.365 1.00 86.62 327 GLY A CA 1
ATOM 2572 C C . GLY A 1 327 ? -2.626 -2.190 -23.953 1.00 86.62 327 GLY A C 1
ATOM 2573 O O . GLY A 1 327 ? -3.626 -2.326 -24.654 1.00 86.62 327 GLY A O 1
ATOM 2574 N N . GLY A 1 328 ? -2.592 -1.409 -22.866 1.00 79.06 328 GLY A N 1
ATOM 2575 C CA . GLY A 1 328 ? -3.791 -0.834 -22.249 1.00 79.06 328 GLY A CA 1
ATOM 2576 C C . GLY A 1 328 ? -4.516 -1.777 -21.300 1.00 79.06 328 GLY A C 1
ATOM 2577 O O . GLY A 1 328 ? -4.355 -3.011 -21.394 1.00 79.06 328 GLY A O 1
#

Secondary structure (DSSP, 8-state):
--PPP-------------PPPPPP------GGG-EEEEEETTTEEEEEEETTS-SEEEE-S-TTGGGS---EEE-TTSTT-EEEEEEEEHHHHTTT--GGGGTTTSSGGG--PPPSS-TT--GGGTT--TT-TTB-SSEEEETTTTEEEE-EEEEEEETTTEEEEEEEEEEE-SSGGG-EEEEEEE-TTSTT-EEEEEESEETTEE-TT-SEEEEETTTTEEE--S--TTS-SEEEEEEEEEEEETTEEEEEEEEEEEE-TTEEEEEEETT----GGG---B--TTSSBTTTEE--SSSSPEEP-EEEEEEETTTTEEEEEE------

pLDDT: mean 89.45, std 13.4, range [37.78, 98.69]

Nearest PDB structures (foldseek):
  3owv-assembly1_A  TM=1.913E-01  e=8.076E-02  Streptococcus pneumoniae
  5w2d-assembly1_A  TM=2.696E-01  e=1.781E+00  Campylobacter jejuni

Solvent-accessible surface area (backbone atoms only — not comparable to full-atom values): 18866 Å² total; per-residue (Å²): 140,84,87,80,85,82,83,83,82,83,81,83,79,78,79,81,78,80,75,85,74,89,78,90,82,88,88,80,37,52,77,88,60,47,22,30,32,32,24,19,94,89,71,43,77,66,44,76,45,68,54,70,71,46,43,39,32,39,59,47,51,70,69,64,60,79,76,65,59,82,18,31,39,58,35,46,46,42,66,51,36,42,37,20,59,61,87,39,51,27,90,82,34,61,93,76,57,50,76,76,77,46,66,94,38,72,49,80,93,50,50,36,73,45,51,59,47,40,85,57,38,10,21,52,30,67,66,33,50,87,90,39,88,50,40,47,34,40,27,33,58,36,88,87,80,57,23,32,43,31,48,38,29,30,41,40,33,41,62,93,83,47,57,33,42,37,31,50,50,35,34,39,41,62,58,74,65,58,23,28,38,34,33,38,37,26,38,78,84,55,88,51,66,48,71,49,75,51,48,23,59,45,87,98,39,74,32,83,52,21,57,49,42,31,30,20,81,89,79,68,43,77,41,88,77,70,63,52,64,88,57,40,41,36,35,38,37,65,37,62,45,78,44,74,56,96,90,44,77,44,80,41,71,43,64,30,34,34,44,33,93,59,30,31,38,20,81,30,66,77,56,47,84,75,63,74,92,78,57,66,69,38,69,43,22,36,71,61,24,48,70,53,36,47,74,82,86,54,88,69,65,45,67,41,59,40,24,37,37,40,33,37,68,85,80,70,46,78,48,80,45,68,69,88,78,79,90,111

Sequence (328 aa):
MKKRLLSILSLLVSQFTFAQTWVYDSVSTGTSYANDVYYSMDNGATKTVANNNWHIAFQMAPQFGPSSSASILANHAVNNVQVFSLNLSATAKFATLTASDTIGKTNPERELVGSNKTWNIGAFNKNKDQSNLFDYGWGKYNQTTNNLSGDSIYLVKIGTTTAYKIWVQEYVSHPADSIAWKVRIATFSGNSDTTLIIPRNKAPYNFTDRLFAYVNLGSYAILDREPSKSNWDLLFTRYKDTATQMGLTLTMNVSGVLQHPNVSVAEAPNAAMPILANLSFIDSINSIGYDWKYFPGTYPYVVSNTNYFVKNKNTNTYSVLQFTAFGG